Protein AF-A0A137NUL7-F1 (afdb_monomer_lite)

Structure (mmCIF, N/CA/C/O backbone):
data_AF-A0A137NUL7-F1
#
_entry.id   AF-A0A137NUL7-F1
#
loop_
_atom_site.group_PDB
_atom_site.id
_atom_site.type_symbol
_atom_site.label_atom_id
_atom_site.label_alt_id
_atom_site.label_comp_id
_atom_site.label_asym_id
_atom_site.label_entity_id
_atom_site.label_seq_id
_atom_site.pdbx_PDB_ins_code
_atom_site.Cartn_x
_atom_site.Cartn_y
_atom_site.Cartn_z
_atom_site.occupancy
_atom_site.B_iso_or_equiv
_atom_site.auth_seq_id
_atom_site.auth_comp_id
_atom_site.auth_asym_id
_atom_site.auth_atom_id
_atom_site.pdbx_PDB_model_num
ATOM 1 N N . MET A 1 1 ? -0.525 -4.696 4.577 1.00 76.31 1 MET A N 1
ATOM 2 C CA . MET A 1 1 ? -1.4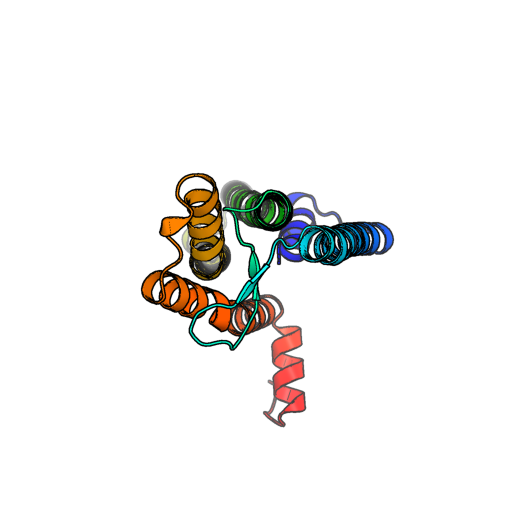24 -3.722 5.242 1.00 76.31 1 MET A CA 1
ATOM 3 C C . MET A 1 1 ? -2.875 -3.840 4.788 1.00 76.31 1 MET A C 1
ATOM 5 O O . MET A 1 1 ? -3.711 -4.023 5.659 1.00 76.31 1 MET A O 1
ATOM 9 N N . GLY A 1 2 ? -3.188 -3.830 3.483 1.00 85.12 2 GLY A N 1
ATOM 10 C CA . GLY A 1 2 ? -4.583 -3.907 3.000 1.00 85.12 2 GLY A CA 1
ATOM 11 C C . GLY A 1 2 ? -5.419 -5.056 3.581 1.00 85.12 2 GLY A C 1
ATOM 12 O O . GLY A 1 2 ? -6.518 -4.819 4.073 1.00 85.12 2 GLY A O 1
ATOM 13 N N . ILE A 1 3 ? -4.866 -6.274 3.641 1.00 88.00 3 ILE A N 1
ATOM 14 C CA . ILE A 1 3 ? -5.556 -7.438 4.228 1.00 88.00 3 ILE A CA 1
ATOM 15 C C . ILE A 1 3 ? -5.872 -7.222 5.719 1.00 88.00 3 ILE A C 1
ATOM 17 O O . ILE A 1 3 ? -6.989 -7.482 6.151 1.00 88.00 3 ILE A O 1
ATOM 21 N N . ILE A 1 4 ? -4.925 -6.678 6.492 1.00 86.19 4 ILE A N 1
ATOM 22 C CA . ILE A 1 4 ? -5.098 -6.387 7.928 1.00 86.19 4 ILE A CA 1
ATOM 23 C C . ILE A 1 4 ? -6.175 -5.311 8.137 1.00 86.19 4 ILE A C 1
ATOM 25 O O . ILE A 1 4 ? -6.989 -5.401 9.058 1.00 86.19 4 ILE A O 1
ATOM 29 N N . SER A 1 5 ? -6.194 -4.279 7.290 1.00 87.31 5 SER A N 1
ATOM 30 C CA . SER A 1 5 ? -7.223 -3.233 7.333 1.00 87.31 5 SER A CA 1
ATOM 31 C C . SER A 1 5 ? -8.613 -3.802 7.053 1.00 87.31 5 SER A C 1
ATOM 33 O O . SER A 1 5 ? -9.576 -3.435 7.726 1.00 87.31 5 SER A O 1
ATOM 35 N N . PHE A 1 6 ? -8.712 -4.739 6.114 1.00 90.19 6 PHE A N 1
ATOM 36 C CA . PHE A 1 6 ? -9.967 -5.397 5.776 1.00 90.19 6 PHE A CA 1
ATOM 37 C C . PHE A 1 6 ? -10.428 -6.405 6.835 1.00 90.19 6 PHE A C 1
ATOM 39 O O . PHE A 1 6 ? -11.605 -6.404 7.187 1.00 90.19 6 PHE A O 1
ATOM 46 N N . GLU A 1 7 ? -9.518 -7.177 7.433 1.00 89.56 7 GLU A N 1
ATOM 47 C CA . GLU A 1 7 ? -9.803 -8.025 8.600 1.00 89.56 7 GLU A CA 1
ATOM 48 C C . GLU A 1 7 ? -10.412 -7.203 9.747 1.00 89.56 7 GLU A C 1
ATOM 50 O O . GLU A 1 7 ? -11.435 -7.572 10.324 1.00 89.56 7 GLU A O 1
ATOM 55 N N . ARG A 1 8 ? -9.834 -6.031 10.035 1.00 86.44 8 ARG A N 1
ATOM 56 C CA . ARG A 1 8 ? -10.375 -5.104 11.039 1.00 86.44 8 ARG A CA 1
ATOM 57 C C . ARG A 1 8 ? -11.745 -4.564 10.672 1.00 86.44 8 ARG A C 1
ATOM 59 O O . ARG A 1 8 ? -12.588 -4.442 11.555 1.00 86.44 8 ARG A O 1
ATOM 66 N N . CYS A 1 9 ? -11.955 -4.218 9.406 1.00 90.44 9 CYS A N 1
ATOM 67 C CA . CYS A 1 9 ? -13.246 -3.733 8.933 1.00 90.44 9 CYS A CA 1
ATOM 68 C C . CYS A 1 9 ? -14.327 -4.797 9.136 1.00 90.44 9 CYS A C 1
ATOM 70 O O . CYS A 1 9 ? -15.347 -4.510 9.755 1.00 90.44 9 CYS A O 1
ATOM 72 N N . LEU A 1 10 ? -14.066 -6.041 8.728 1.00 89.62 10 LEU A N 1
ATOM 73 C CA . LEU A 1 10 ? -14.984 -7.160 8.949 1.00 89.62 10 LEU A CA 1
ATOM 74 C C . LEU A 1 10 ? -15.282 -7.392 10.428 1.00 89.62 10 LEU A C 1
ATOM 76 O O . LEU A 1 10 ? -16.450 -7.506 10.791 1.00 89.62 10 LEU A O 1
ATOM 80 N N . LYS A 1 11 ? -14.257 -7.393 11.283 1.00 89.50 11 LYS A N 1
ATOM 81 C CA . LYS A 1 11 ? -14.444 -7.626 12.718 1.00 89.50 11 LYS A CA 1
ATOM 82 C C . LYS A 1 11 ? -15.229 -6.509 13.408 1.00 89.50 11 LYS A C 1
ATOM 84 O O . LYS A 1 11 ? -16.031 -6.791 14.286 1.00 89.50 11 LYS A O 1
ATOM 89 N N . ILE A 1 12 ? -14.975 -5.248 13.048 1.00 88.00 12 ILE A N 1
ATOM 90 C CA . ILE A 1 12 ? -15.583 -4.085 13.716 1.00 88.00 12 ILE A CA 1
ATOM 91 C C . ILE A 1 12 ? -16.973 -3.769 13.167 1.00 88.00 12 ILE A C 1
ATOM 93 O O . ILE A 1 12 ? -17.839 -3.406 13.947 1.00 88.00 12 ILE A O 1
ATOM 97 N N . VAL A 1 13 ? -17.154 -3.827 11.847 1.00 92.25 13 VAL A N 1
ATOM 98 C CA . VAL A 1 13 ? -18.366 -3.332 11.170 1.00 92.25 13 VAL A CA 1
ATOM 99 C C . VAL A 1 13 ? -19.360 -4.454 10.901 1.00 92.25 13 VAL A C 1
ATOM 101 O O . VAL A 1 13 ? -20.563 -4.235 10.960 1.00 92.25 13 VAL A O 1
ATOM 104 N N . PHE A 1 14 ? -18.860 -5.644 10.569 1.00 91.69 14 PHE A N 1
ATOM 105 C CA . PHE A 1 14 ? -19.689 -6.774 10.145 1.00 91.69 14 PHE A CA 1
ATOM 106 C C . PHE A 1 14 ? -19.727 -7.909 11.169 1.00 91.69 14 PHE A C 1
ATOM 108 O O . PHE A 1 14 ? -20.392 -8.908 10.909 1.00 91.69 14 PHE A O 1
ATOM 115 N N . GLU A 1 15 ? -18.993 -7.782 12.281 1.00 90.94 15 GLU A N 1
ATOM 116 C CA . GLU A 1 15 ? -18.879 -8.791 13.346 1.00 90.94 15 GLU A CA 1
ATOM 117 C C . GLU A 1 15 ? -18.522 -10.193 12.821 1.00 90.94 15 GLU A C 1
ATOM 119 O O . GLU A 1 15 ? -18.937 -11.219 13.358 1.00 90.94 15 GLU A O 1
ATOM 124 N N . ARG A 1 16 ? -17.742 -10.253 11.734 1.00 90.62 16 ARG A N 1
ATOM 125 C CA . ARG A 1 16 ? -17.332 -11.505 11.086 1.00 90.62 16 ARG A CA 1
ATOM 126 C C . ARG A 1 16 ? -15.830 -11.695 11.155 1.00 90.62 16 ARG A C 1
ATOM 128 O O . ARG A 1 16 ? -15.059 -10.753 10.979 1.00 90.62 16 ARG A O 1
ATOM 135 N N . GLU A 1 17 ? -15.424 -12.945 11.341 1.00 88.44 17 GLU A N 1
ATOM 136 C CA . GLU A 1 17 ? -14.021 -13.342 11.317 1.00 88.44 17 GLU A CA 1
ATOM 137 C C . GLU A 1 17 ? -13.624 -13.939 9.966 1.00 88.44 17 GLU A C 1
ATOM 139 O O . GLU A 1 17 ? -14.421 -14.538 9.240 1.00 88.44 17 GLU A O 1
ATOM 144 N N . TYR A 1 18 ? -12.353 -13.753 9.627 1.00 79.81 18 TYR A N 1
ATOM 145 C CA . TYR A 1 18 ? -11.752 -14.316 8.430 1.00 79.81 18 TYR A CA 1
ATOM 146 C C . TYR A 1 18 ? -11.572 -15.825 8.587 1.00 79.81 18 TYR A C 1
ATOM 148 O O . TYR A 1 18 ? -10.930 -16.283 9.531 1.00 79.81 18 TYR A O 1
ATOM 156 N N . SER A 1 19 ? -12.029 -16.612 7.611 1.00 90.00 19 SER A N 1
ATOM 157 C CA . SER A 1 19 ? -11.537 -17.985 7.508 1.00 90.00 19 SER A CA 1
ATOM 158 C C . SER A 1 19 ? -10.056 -17.953 7.136 1.00 90.00 19 SER A C 1
ATOM 160 O O . SER A 1 19 ? -9.664 -17.283 6.176 1.00 90.00 19 SER A O 1
ATOM 162 N N . TYR A 1 20 ? -9.237 -18.727 7.848 1.00 89.25 20 TYR A N 1
ATOM 163 C CA . TYR A 1 20 ? -7.808 -18.864 7.562 1.00 89.25 20 TYR A CA 1
ATOM 164 C C . TYR A 1 20 ? -7.534 -19.218 6.089 1.00 89.25 20 TYR A C 1
ATOM 166 O O . TYR A 1 20 ? -6.631 -18.662 5.467 1.00 89.25 20 TYR A O 1
ATOM 174 N N . LYS A 1 21 ? -8.375 -20.071 5.485 1.00 92.44 21 LYS A N 1
ATOM 175 C CA . LYS A 1 21 ? -8.265 -20.451 4.066 1.00 92.44 21 LYS A CA 1
ATOM 176 C C . LYS A 1 21 ? -8.406 -19.251 3.128 1.00 92.44 21 LYS A C 1
ATOM 178 O O . LYS A 1 21 ? -7.665 -19.140 2.156 1.00 92.44 21 LYS A O 1
ATOM 183 N N . PHE A 1 22 ? -9.333 -18.344 3.432 1.00 89.94 22 PHE A N 1
ATOM 184 C CA . PHE A 1 22 ? -9.563 -17.149 2.624 1.00 89.94 22 PHE A CA 1
ATOM 185 C C . PHE A 1 22 ? -8.388 -16.167 2.736 1.00 89.94 22 PHE A C 1
ATOM 187 O O . PHE A 1 22 ? -7.926 -15.645 1.726 1.00 89.94 22 PHE A O 1
ATOM 194 N N . TYR A 1 23 ? -7.826 -16.002 3.938 1.00 89.06 23 TYR A N 1
ATOM 195 C CA . TYR A 1 23 ? -6.621 -15.193 4.153 1.00 89.06 23 TYR A CA 1
ATOM 196 C C . TYR A 1 23 ? -5.426 -15.701 3.329 1.00 89.06 23 TYR A C 1
ATOM 198 O O . TYR A 1 23 ? -4.789 -14.932 2.604 1.00 89.06 23 TYR A O 1
ATOM 206 N N . ILE A 1 24 ? -5.156 -17.010 3.389 1.00 92.25 24 ILE A N 1
ATOM 207 C CA . ILE A 1 24 ? -4.068 -17.640 2.629 1.00 92.25 24 ILE A CA 1
ATOM 208 C C . ILE A 1 24 ? -4.303 -17.530 1.120 1.00 92.25 24 ILE A C 1
ATOM 210 O O . ILE A 1 24 ? -3.359 -17.266 0.381 1.00 92.25 24 ILE A O 1
ATOM 214 N N . SER A 1 25 ? -5.548 -17.662 0.658 1.00 93.88 25 SER A N 1
ATOM 215 C CA . SER A 1 25 ? -5.888 -17.516 -0.761 1.00 93.88 25 SER A CA 1
ATOM 216 C C . SER A 1 25 ? -5.546 -16.124 -1.309 1.00 93.88 25 SER A C 1
ATOM 218 O O . SER A 1 25 ? -4.963 -16.021 -2.391 1.00 93.88 25 SER A O 1
ATOM 220 N N . ILE A 1 26 ? -5.826 -15.055 -0.554 1.00 91.44 26 ILE A N 1
ATOM 221 C CA . ILE A 1 26 ? -5.476 -13.686 -0.965 1.00 91.44 26 ILE A CA 1
ATOM 222 C C . ILE A 1 26 ? -3.956 -13.521 -1.028 1.00 91.44 26 ILE A C 1
ATOM 224 O O . ILE A 1 26 ? -3.434 -13.050 -2.038 1.00 91.44 26 ILE A O 1
ATOM 228 N N . LEU A 1 27 ? -3.235 -13.944 0.016 1.00 91.19 27 LEU A N 1
ATOM 229 C CA . LEU A 1 27 ? -1.770 -13.867 0.040 1.00 91.19 27 LEU A CA 1
ATOM 230 C C . LEU A 1 27 ? -1.137 -14.623 -1.127 1.00 91.19 27 LEU A C 1
ATOM 232 O O . LEU A 1 27 ? -0.262 -14.085 -1.803 1.00 91.19 27 LEU A O 1
ATOM 236 N N . PHE A 1 28 ? -1.604 -15.843 -1.380 1.00 94.12 28 PHE A N 1
ATOM 237 C CA . PHE A 1 28 ? -1.126 -16.660 -2.485 1.00 94.12 28 PHE A CA 1
ATOM 238 C C . PHE A 1 28 ? -1.378 -15.980 -3.834 1.00 94.12 28 PHE A C 1
ATOM 240 O O . PHE A 1 28 ? -0.490 -15.952 -4.678 1.00 94.12 28 PHE A O 1
ATOM 247 N N . SER A 1 29 ? -2.542 -15.353 -4.016 1.00 93.50 29 SER A N 1
ATOM 248 C CA . SER A 1 29 ? -2.869 -14.626 -5.249 1.00 93.50 29 SER A CA 1
ATOM 249 C C . SER A 1 29 ? -1.912 -13.455 -5.494 1.00 93.50 29 SER A C 1
ATOM 251 O O . SER A 1 29 ? -1.356 -13.336 -6.584 1.00 93.50 29 SER A O 1
ATOM 253 N N . PHE A 1 30 ? -1.649 -12.628 -4.476 1.00 92.06 30 PHE A N 1
ATOM 254 C CA . PHE A 1 30 ? -0.680 -11.531 -4.593 1.00 92.06 30 PHE A CA 1
ATOM 255 C C . PHE A 1 30 ? 0.743 -12.044 -4.844 1.00 92.06 30 PHE A C 1
ATOM 257 O O . PHE A 1 30 ? 1.474 -11.468 -5.652 1.00 92.06 30 PHE A O 1
ATOM 264 N N . PHE A 1 31 ? 1.131 -13.141 -4.192 1.00 94.12 31 PHE A N 1
ATOM 265 C CA . PHE A 1 31 ? 2.427 -13.778 -4.408 1.00 94.12 31 PHE A CA 1
ATOM 266 C C . PHE A 1 31 ? 2.588 -14.255 -5.854 1.00 94.12 31 PHE A C 1
ATOM 268 O O . PHE A 1 31 ? 3.576 -13.916 -6.500 1.00 94.12 31 PHE A O 1
ATOM 275 N N . VAL A 1 32 ? 1.594 -14.962 -6.396 1.00 96.00 32 VAL A N 1
ATOM 276 C CA . VAL A 1 32 ? 1.602 -15.436 -7.787 1.00 96.00 32 VAL A CA 1
ATOM 277 C C . VAL A 1 32 ? 1.701 -14.268 -8.768 1.00 96.00 32 VAL A C 1
ATOM 279 O O . VAL A 1 32 ? 2.544 -14.307 -9.660 1.00 96.00 32 VAL A O 1
ATOM 282 N N . VAL A 1 33 ? 0.917 -13.200 -8.580 1.00 94.94 33 VAL A N 1
ATOM 283 C CA . VAL A 1 33 ? 1.007 -11.988 -9.420 1.00 94.94 33 VAL A CA 1
ATOM 284 C C . VAL A 1 33 ? 2.411 -11.380 -9.367 1.00 94.94 33 VAL A C 1
ATOM 286 O O . VAL A 1 33 ? 2.955 -10.988 -10.398 1.00 94.94 33 VAL A O 1
ATOM 289 N N . SER A 1 34 ? 3.028 -11.358 -8.185 1.00 93.38 34 SER A N 1
ATOM 290 C CA . SER A 1 34 ? 4.374 -10.810 -7.991 1.00 93.38 34 SER A CA 1
ATOM 291 C C . SER A 1 34 ? 5.440 -11.660 -8.689 1.00 93.38 34 SER A C 1
ATOM 293 O O . SER A 1 34 ? 6.317 -11.116 -9.356 1.00 93.38 34 SER A O 1
ATOM 295 N N . VAL A 1 35 ? 5.336 -12.990 -8.600 1.00 95.19 35 VAL A N 1
ATOM 296 C CA . VAL A 1 35 ? 6.232 -13.936 -9.287 1.00 95.19 35 VAL A CA 1
ATOM 297 C C . VAL A 1 35 ? 6.091 -13.823 -10.803 1.00 95.19 35 VAL A C 1
ATOM 299 O O . VAL A 1 35 ? 7.096 -13.714 -11.500 1.00 95.19 35 VAL A O 1
ATOM 302 N N . ILE A 1 36 ? 4.860 -13.793 -11.319 1.00 94.31 36 ILE A N 1
ATOM 303 C CA . ILE A 1 36 ? 4.600 -13.604 -12.753 1.00 94.31 36 ILE A CA 1
ATOM 304 C C . ILE A 1 36 ? 5.246 -12.302 -13.230 1.00 94.31 36 ILE A C 1
ATOM 306 O O . ILE A 1 36 ? 5.942 -12.292 -14.246 1.00 94.31 36 ILE A O 1
ATOM 310 N N . ASN A 1 37 ? 5.079 -11.217 -12.474 1.00 93.81 37 ASN A N 1
ATOM 311 C CA . ASN A 1 37 ? 5.655 -9.928 -12.830 1.00 93.81 37 ASN A CA 1
ATOM 312 C C . ASN A 1 37 ? 7.194 -9.942 -12.837 1.00 93.81 37 ASN A C 1
ATOM 314 O O . ASN A 1 37 ? 7.829 -9.410 -13.753 1.00 93.81 37 ASN A O 1
ATOM 318 N N . ALA A 1 38 ? 7.790 -10.605 -11.842 1.00 91.56 38 ALA A N 1
ATOM 319 C CA . ALA A 1 38 ? 9.233 -10.782 -11.720 1.00 91.56 38 ALA A CA 1
ATOM 320 C C . ALA A 1 38 ? 9.835 -11.658 -12.831 1.00 91.56 38 ALA A C 1
ATOM 322 O O . ALA A 1 38 ? 11.031 -11.562 -13.078 1.00 91.56 38 ALA A O 1
ATOM 323 N N . ILE A 1 39 ? 9.034 -12.480 -13.517 1.00 93.19 39 ILE A N 1
ATOM 324 C CA . ILE A 1 39 ? 9.467 -13.285 -14.671 1.00 93.19 39 ILE A CA 1
ATOM 325 C C . ILE A 1 39 ? 9.268 -12.513 -15.982 1.00 93.19 39 ILE A C 1
ATOM 327 O O . ILE A 1 39 ? 10.189 -12.422 -16.793 1.00 93.19 39 ILE A O 1
ATOM 331 N N . ILE A 1 40 ? 8.088 -11.923 -16.196 1.00 92.06 40 ILE A N 1
ATOM 332 C CA . ILE A 1 40 ? 7.742 -11.238 -17.453 1.00 92.06 40 ILE A CA 1
ATOM 333 C C . ILE A 1 40 ? 8.634 -10.018 -17.690 1.00 92.06 40 ILE A C 1
ATOM 335 O O . ILE A 1 40 ? 9.094 -9.799 -18.812 1.00 92.06 40 ILE A O 1
ATOM 339 N N . THR A 1 41 ? 8.882 -9.222 -16.653 1.00 93.38 41 THR A N 1
ATOM 340 C CA . THR A 1 41 ? 9.618 -7.960 -16.794 1.00 93.38 41 THR A CA 1
ATOM 341 C C . THR A 1 41 ? 11.062 -8.161 -17.273 1.00 93.38 41 THR A C 1
ATOM 343 O O . THR A 1 41 ? 11.431 -7.537 -18.273 1.00 93.38 41 THR A O 1
ATOM 346 N N . PRO A 1 42 ? 11.889 -9.027 -16.651 1.00 92.19 42 PRO A N 1
ATOM 347 C CA . PRO A 1 42 ? 13.252 -9.244 -17.127 1.00 92.19 42 PRO A CA 1
ATOM 348 C C . PRO A 1 42 ? 13.306 -9.970 -18.475 1.00 92.19 42 PRO A C 1
ATOM 350 O O . PRO A 1 42 ? 14.133 -9.598 -19.303 1.00 92.19 42 PRO A O 1
ATOM 353 N N . LEU A 1 43 ? 12.400 -10.920 -18.756 1.00 93.25 43 LEU A N 1
ATOM 354 C CA . LEU A 1 43 ? 12.340 -11.579 -20.074 1.00 93.25 43 LEU A CA 1
ATOM 355 C C . LEU A 1 43 ? 12.102 -10.591 -21.226 1.00 93.25 43 LEU A C 1
ATOM 357 O O . LEU A 1 43 ? 12.548 -10.826 -22.344 1.00 93.25 43 LEU A O 1
ATOM 361 N N . ASN A 1 44 ? 11.436 -9.470 -20.947 1.00 92.62 44 ASN A N 1
ATOM 362 C CA . ASN A 1 44 ? 11.169 -8.408 -21.914 1.00 92.62 44 ASN A CA 1
ATOM 363 C C . ASN A 1 44 ? 12.114 -7.202 -21.765 1.00 92.62 44 ASN A C 1
ATOM 365 O O . ASN A 1 44 ? 11.780 -6.102 -22.208 1.00 92.62 44 ASN A O 1
ATOM 369 N N . ASN A 1 45 ? 13.280 -7.379 -21.126 1.00 91.25 45 ASN A N 1
ATOM 370 C CA . ASN A 1 45 ? 14.278 -6.325 -20.890 1.00 91.25 45 ASN A CA 1
ATOM 371 C C . ASN A 1 45 ? 13.700 -5.057 -20.230 1.00 91.25 45 ASN A C 1
ATOM 373 O O . ASN A 1 45 ? 14.170 -3.947 -20.488 1.00 91.25 45 ASN A O 1
ATOM 377 N N . GLY A 1 46 ? 12.674 -5.222 -19.391 1.00 91.56 46 GLY A N 1
ATOM 378 C CA . GLY A 1 46 ? 11.859 -4.152 -18.817 1.00 91.56 46 GLY A CA 1
ATOM 379 C C . GLY A 1 46 ? 12.456 -3.437 -17.608 1.00 91.56 46 GLY A C 1
ATOM 380 O O . GLY A 1 46 ? 11.772 -2.622 -16.997 1.00 91.56 46 GLY A O 1
ATOM 381 N N . PHE A 1 47 ? 13.699 -3.739 -17.244 1.00 90.25 47 PHE A N 1
ATOM 382 C CA . PHE A 1 47 ? 14.405 -3.063 -16.162 1.00 90.25 47 PHE A CA 1
ATOM 383 C C . PHE A 1 47 ? 15.477 -2.123 -16.706 1.00 90.25 47 PHE A C 1
ATOM 385 O O . PHE A 1 47 ? 16.107 -2.397 -17.733 1.00 90.25 47 PHE A O 1
ATOM 392 N N . PHE A 1 48 ? 15.709 -1.038 -15.975 1.00 87.62 48 PHE A N 1
ATOM 393 C CA . PHE A 1 48 ? 16.896 -0.209 -16.112 1.00 87.62 48 PHE A CA 1
ATOM 394 C C . PHE A 1 48 ? 17.605 -0.088 -14.762 1.00 87.62 48 PHE A C 1
ATOM 396 O O . PHE A 1 48 ? 17.005 -0.246 -13.695 1.00 87.62 48 PHE A O 1
ATOM 403 N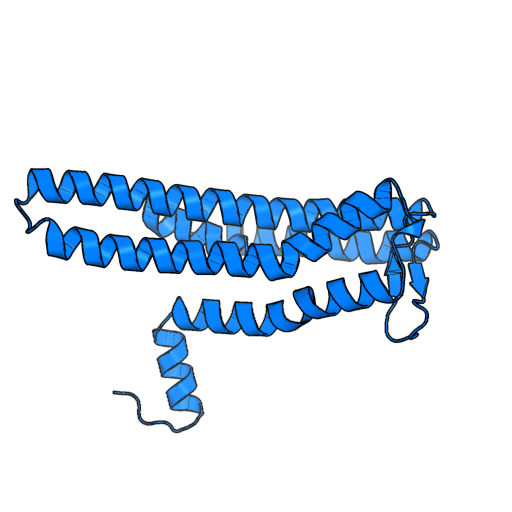 N . ILE A 1 49 ? 18.908 0.163 -14.825 1.00 83.38 49 ILE A N 1
ATOM 404 C CA . ILE A 1 49 ? 19.742 0.390 -13.650 1.00 83.38 49 ILE A CA 1
ATOM 405 C C . ILE A 1 49 ? 19.749 1.896 -13.400 1.00 83.38 49 ILE A C 1
ATOM 407 O O . ILE A 1 49 ? 20.107 2.670 -14.290 1.00 83.38 49 ILE A O 1
ATOM 411 N N . LEU A 1 50 ? 19.327 2.314 -12.208 1.00 72.81 50 LEU A N 1
ATOM 412 C CA . LEU A 1 50 ? 19.383 3.720 -11.809 1.00 72.81 50 LEU A CA 1
ATOM 413 C C . LEU A 1 50 ? 20.840 4.190 -11.663 1.00 72.81 50 LEU A C 1
ATOM 415 O O . LEU A 1 50 ? 21.710 3.367 -11.379 1.00 72.81 50 LEU A O 1
ATOM 419 N N . PRO A 1 51 ? 21.134 5.498 -11.790 1.00 61.94 51 PRO A N 1
ATOM 420 C CA . PRO A 1 51 ? 22.508 6.018 -11.799 1.00 61.94 51 PRO A CA 1
ATOM 421 C C . PRO A 1 51 ? 23.337 5.693 -10.551 1.00 61.94 51 PRO A C 1
ATOM 423 O O . PRO A 1 51 ? 24.555 5.590 -10.637 1.00 61.94 51 PRO A O 1
ATOM 426 N N . ASN A 1 52 ? 22.685 5.479 -9.405 1.00 65.25 52 ASN A N 1
ATOM 427 C CA . ASN A 1 52 ? 23.356 5.064 -8.171 1.00 65.25 52 ASN A CA 1
ATOM 428 C C . ASN A 1 52 ? 23.698 3.557 -8.145 1.00 65.25 52 ASN A C 1
ATOM 430 O O . ASN A 1 52 ? 24.383 3.108 -7.234 1.00 65.25 52 ASN A O 1
ATOM 434 N N . ALA A 1 53 ? 23.223 2.773 -9.121 1.00 61.81 53 ALA A N 1
ATOM 435 C CA . ALA A 1 53 ? 23.443 1.334 -9.308 1.00 61.81 53 ALA A CA 1
ATOM 436 C C . ALA A 1 53 ? 23.072 0.425 -8.115 1.00 61.81 53 ALA A C 1
ATOM 438 O O . ALA A 1 53 ? 23.467 -0.738 -8.080 1.00 61.81 53 ALA A O 1
ATOM 439 N N . ILE A 1 54 ? 22.289 0.924 -7.151 1.00 71.25 54 ILE A N 1
ATOM 440 C CA . ILE A 1 54 ? 21.917 0.181 -5.932 1.00 71.25 54 ILE A CA 1
ATOM 441 C C . ILE A 1 54 ? 20.776 -0.815 -6.205 1.00 71.25 54 ILE A C 1
ATOM 443 O O . ILE A 1 54 ? 20.711 -1.868 -5.575 1.00 71.25 54 ILE A O 1
ATOM 447 N N . TYR A 1 55 ? 19.882 -0.518 -7.153 1.00 77.94 55 TYR A N 1
ATOM 448 C CA . TYR A 1 55 ? 18.752 -1.384 -7.503 1.00 77.94 55 TYR A CA 1
ATOM 449 C C . TYR A 1 55 ? 18.264 -1.172 -8.944 1.00 77.94 55 TYR A C 1
ATOM 451 O O . TYR A 1 55 ? 18.597 -0.187 -9.607 1.00 77.94 55 TYR A O 1
ATOM 459 N N . CYS A 1 56 ? 17.471 -2.134 -9.425 1.00 83.38 56 CYS A N 1
ATOM 460 C CA . CYS A 1 56 ? 16.789 -2.081 -10.717 1.00 83.38 56 CYS A CA 1
ATOM 461 C C . CYS A 1 56 ? 15.392 -1.477 -10.558 1.00 83.38 56 CYS A C 1
ATOM 463 O O . CYS A 1 56 ? 14.674 -1.818 -9.616 1.00 83.38 56 CYS A O 1
ATOM 465 N N . LEU A 1 57 ? 14.985 -0.639 -11.510 1.00 86.38 57 LEU A N 1
ATOM 466 C CA . LEU A 1 57 ? 13.634 -0.086 -11.579 1.00 86.38 57 LEU A CA 1
ATOM 467 C C . LEU A 1 57 ? 12.983 -0.442 -12.920 1.00 86.38 57 LEU A C 1
ATOM 469 O O . LEU A 1 57 ? 13.669 -0.680 -13.916 1.00 86.38 57 LEU A O 1
ATOM 473 N N . PHE A 1 58 ? 11.651 -0.519 -12.940 1.00 89.25 58 PHE A N 1
ATOM 474 C CA . PHE A 1 58 ? 10.890 -0.689 -14.176 1.00 89.25 58 PHE A CA 1
ATOM 475 C C . PHE A 1 58 ? 11.173 0.467 -15.137 1.00 89.25 58 PHE A C 1
ATOM 477 O O . PHE A 1 58 ? 11.064 1.625 -14.747 1.00 89.25 58 PHE A O 1
ATOM 484 N N . ASP A 1 59 ? 11.493 0.147 -16.388 1.00 90.94 59 ASP A N 1
ATOM 485 C CA . ASP A 1 59 ? 11.656 1.116 -17.470 1.00 90.94 59 ASP A CA 1
ATOM 486 C C . ASP A 1 59 ? 10.326 1.271 -18.227 1.00 90.94 59 ASP A C 1
ATOM 488 O O . ASP A 1 59 ? 10.037 0.457 -19.112 1.00 90.94 59 ASP A O 1
ATOM 492 N N . PRO A 1 60 ? 9.488 2.278 -17.913 1.00 89.12 60 PRO A N 1
ATOM 493 C CA . PRO A 1 60 ? 8.214 2.471 -18.605 1.00 89.12 60 PRO A CA 1
ATOM 494 C C . PRO A 1 60 ? 8.389 2.854 -20.082 1.00 89.12 60 PRO A C 1
ATOM 496 O O . PRO A 1 60 ? 7.424 2.783 -20.837 1.00 89.12 60 PRO A O 1
ATOM 499 N N . SER A 1 61 ? 9.602 3.213 -20.522 1.00 89.62 61 SER A N 1
ATOM 500 C CA . SER A 1 61 ? 9.908 3.468 -21.936 1.00 89.62 61 SER A CA 1
ATOM 501 C C . SER A 1 61 ? 9.920 2.178 -22.761 1.00 89.62 61 SER A C 1
ATOM 503 O O . SER A 1 61 ? 9.769 2.218 -23.982 1.00 89.62 61 SER A O 1
ATOM 505 N N . LYS A 1 62 ? 10.096 1.022 -22.109 1.00 92.06 62 LYS A N 1
ATOM 506 C CA . LYS A 1 62 ? 10.050 -0.301 -22.735 1.00 92.06 62 LYS A CA 1
ATOM 507 C C . LYS A 1 62 ? 8.735 -0.990 -22.411 1.00 92.06 62 LYS A C 1
ATOM 509 O O . LYS A 1 62 ? 8.266 -0.958 -21.277 1.00 92.06 62 LYS A O 1
ATOM 514 N N . THR A 1 63 ? 8.189 -1.729 -23.373 1.00 91.00 63 THR A N 1
ATOM 515 C CA . THR A 1 63 ? 6.925 -2.464 -23.204 1.00 91.00 63 THR A CA 1
ATOM 516 C C . THR A 1 63 ? 6.945 -3.396 -21.989 1.00 91.00 63 THR A C 1
ATOM 518 O O . THR A 1 63 ? 5.982 -3.424 -21.228 1.00 91.00 63 THR A O 1
ATOM 521 N N . GLY A 1 64 ? 8.054 -4.109 -21.755 1.00 91.81 64 GLY A N 1
ATOM 522 C CA . GLY A 1 64 ? 8.202 -4.995 -20.596 1.00 91.81 64 GLY A CA 1
ATOM 523 C C . GLY A 1 64 ? 8.149 -4.262 -19.253 1.00 91.81 64 GLY A C 1
ATOM 524 O O . GLY A 1 64 ? 7.487 -4.725 -18.327 1.00 91.81 64 GLY A O 1
ATOM 525 N N . GLY A 1 65 ? 8.806 -3.104 -19.153 1.00 92.00 65 GLY A N 1
ATOM 526 C CA . GLY A 1 65 ? 8.821 -2.308 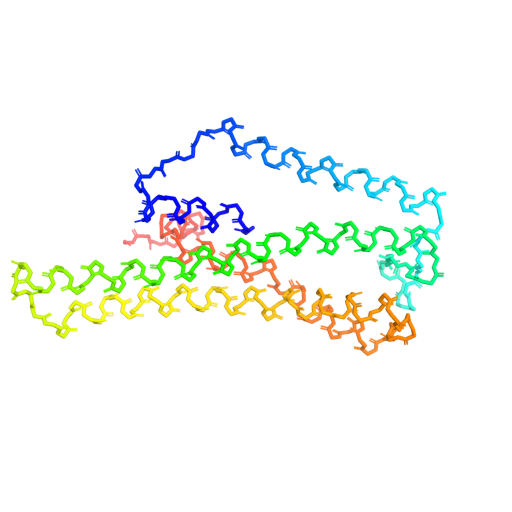-17.926 1.00 92.00 65 GLY A CA 1
ATOM 527 C C . GLY A 1 65 ? 7.508 -1.566 -17.704 1.00 92.00 65 GLY A C 1
ATOM 528 O O . GLY A 1 65 ? 7.027 -1.499 -16.573 1.00 92.00 65 GLY A O 1
ATOM 529 N N . LEU A 1 66 ? 6.855 -1.112 -18.777 1.00 92.62 66 LEU A N 1
ATOM 530 C CA . LEU A 1 66 ? 5.510 -0.546 -18.712 1.00 92.62 66 LEU A CA 1
ATOM 531 C C . LEU A 1 66 ? 4.504 -1.574 -18.184 1.00 92.62 66 LEU A C 1
ATOM 533 O O . LEU A 1 66 ? 3.839 -1.307 -17.187 1.00 92.62 66 LEU A O 1
ATOM 537 N N . ILE A 1 67 ? 4.440 -2.768 -18.782 1.00 93.31 67 ILE A N 1
ATOM 538 C CA . ILE A 1 67 ? 3.546 -3.842 -18.321 1.00 93.31 67 ILE A CA 1
ATOM 539 C C . ILE A 1 67 ? 3.830 -4.174 -16.854 1.00 93.31 67 ILE A C 1
ATOM 541 O O . ILE A 1 67 ? 2.903 -4.228 -16.043 1.00 93.31 67 ILE A O 1
ATOM 545 N N . GLY A 1 68 ? 5.104 -4.347 -16.495 1.00 93.25 68 GLY A N 1
ATOM 546 C CA . GLY A 1 68 ? 5.463 -4.721 -15.133 1.00 93.25 68 GLY A CA 1
ATOM 547 C C . GLY A 1 68 ? 5.158 -3.642 -14.095 1.00 93.25 68 GLY A C 1
ATOM 548 O O . GLY A 1 68 ? 4.696 -3.948 -12.989 1.00 93.25 68 GLY A O 1
ATOM 549 N N . SER A 1 69 ? 5.329 -2.371 -14.460 1.00 92.75 69 SER A N 1
ATOM 550 C CA . SER A 1 69 ? 4.938 -1.243 -13.612 1.00 92.75 69 SER A CA 1
ATOM 551 C C . SER A 1 69 ? 3.417 -1.114 -13.480 1.00 92.75 69 SER A C 1
ATOM 553 O O . SER A 1 69 ? 2.943 -0.847 -12.381 1.00 92.75 69 SER A O 1
ATOM 555 N N . ILE A 1 70 ? 2.633 -1.390 -14.530 1.00 93.38 70 ILE A N 1
ATOM 556 C CA . ILE A 1 70 ? 1.161 -1.410 -14.465 1.00 93.38 70 ILE A CA 1
ATOM 557 C C . ILE A 1 70 ? 0.671 -2.518 -13.531 1.00 93.38 70 ILE A C 1
ATOM 559 O O . ILE A 1 70 ? -0.163 -2.261 -12.663 1.00 93.38 70 ILE A O 1
ATOM 563 N N . ILE A 1 71 ? 1.205 -3.737 -13.653 1.00 93.25 71 ILE A N 1
ATOM 564 C CA . ILE A 1 71 ? 0.832 -4.864 -12.781 1.00 93.25 71 ILE A CA 1
ATOM 565 C C . ILE A 1 71 ? 1.139 -4.533 -11.314 1.00 93.25 71 ILE A C 1
ATOM 567 O O . ILE A 1 71 ? 0.291 -4.737 -10.437 1.00 93.25 71 ILE A O 1
ATOM 571 N N . THR A 1 72 ? 2.326 -3.983 -11.044 1.00 91.50 72 THR A N 1
ATOM 572 C CA . THR A 1 72 ? 2.711 -3.518 -9.702 1.00 91.50 72 THR A CA 1
ATOM 573 C C . THR A 1 72 ? 1.777 -2.412 -9.220 1.00 91.50 72 THR A C 1
ATOM 575 O O . THR A 1 72 ? 1.237 -2.501 -8.119 1.00 91.50 72 THR A O 1
ATOM 578 N N . GLY A 1 73 ? 1.524 -1.404 -10.055 1.00 90.94 73 GLY A N 1
ATOM 579 C CA . GLY A 1 73 ? 0.657 -0.272 -9.751 1.00 90.94 73 GLY A CA 1
ATOM 580 C C . GLY A 1 73 ? -0.768 -0.698 -9.405 1.00 90.94 73 GLY A C 1
ATOM 581 O O . GLY A 1 73 ? -1.313 -0.228 -8.411 1.00 90.94 73 GLY A O 1
ATOM 582 N N . LEU A 1 74 ? -1.352 -1.641 -10.148 1.00 91.88 74 LEU A N 1
ATOM 583 C CA . LEU A 1 74 ? -2.678 -2.202 -9.860 1.00 91.88 74 LEU A CA 1
ATOM 584 C C . LEU A 1 74 ? -2.686 -3.023 -8.563 1.00 91.88 74 LEU A C 1
ATOM 586 O O . LEU A 1 74 ? -3.603 -2.897 -7.748 1.00 91.88 74 LEU A O 1
ATOM 590 N N . SER A 1 75 ? -1.652 -3.831 -8.330 1.00 91.25 75 SER A N 1
ATOM 591 C CA . SER A 1 75 ? -1.525 -4.635 -7.106 1.00 91.25 75 SER A CA 1
ATOM 592 C C . SER A 1 75 ? -1.401 -3.747 -5.863 1.00 91.25 75 SER A C 1
ATOM 594 O O . SER A 1 75 ? -2.084 -3.949 -4.861 1.00 91.25 75 SER A O 1
ATOM 596 N N . CYS A 1 76 ? -0.579 -2.705 -5.940 1.00 88.56 76 CYS A N 1
ATOM 597 C CA . CYS A 1 76 ? -0.457 -1.697 -4.895 1.00 88.56 76 CYS A CA 1
ATOM 598 C C . CYS A 1 76 ? -1.751 -0.883 -4.747 1.00 88.56 76 CYS A C 1
ATOM 600 O O . CYS A 1 76 ? -2.237 -0.686 -3.634 1.00 88.56 76 CYS A O 1
ATOM 602 N N . GLY A 1 77 ? -2.339 -0.453 -5.864 1.00 89.06 77 GLY A N 1
ATOM 603 C CA . GLY A 1 77 ? -3.560 0.346 -5.917 1.00 89.06 77 GLY A CA 1
ATOM 604 C C . GLY A 1 77 ? -4.736 -0.346 -5.240 1.00 89.06 77 GLY A C 1
ATOM 605 O O . GLY A 1 77 ? -5.370 0.250 -4.374 1.00 89.06 77 GLY A O 1
ATOM 606 N N . THR A 1 78 ? -4.970 -1.626 -5.535 1.00 90.25 78 THR A N 1
ATOM 607 C CA . THR A 1 78 ? -6.022 -2.418 -4.871 1.00 90.25 78 THR A CA 1
ATOM 608 C C . THR A 1 78 ? -5.819 -2.485 -3.357 1.00 90.25 78 THR A C 1
ATOM 610 O O . THR A 1 78 ? -6.766 -2.263 -2.599 1.00 90.25 78 THR A O 1
ATOM 613 N N . ALA A 1 79 ? -4.584 -2.701 -2.894 1.00 88.69 79 ALA A N 1
ATOM 614 C CA . ALA A 1 79 ? -4.272 -2.693 -1.469 1.00 88.69 79 ALA A CA 1
ATOM 615 C C . ALA A 1 79 ? -4.550 -1.324 -0.819 1.00 88.69 79 ALA A C 1
ATOM 617 O O . ALA A 1 79 ? -5.105 -1.286 0.282 1.00 88.69 79 ALA A O 1
ATOM 618 N N . TYR A 1 80 ? -4.226 -0.209 -1.482 1.00 86.94 80 TYR A N 1
ATOM 619 C CA . TYR A 1 80 ? -4.509 1.137 -0.965 1.00 86.94 80 TYR A CA 1
ATOM 620 C C . TYR A 1 80 ? -5.992 1.473 -0.971 1.00 86.94 80 TYR A C 1
ATOM 622 O O . TYR A 1 80 ? -6.502 1.968 0.035 1.00 86.94 80 TYR A O 1
ATOM 630 N N . SER A 1 81 ? -6.706 1.156 -2.049 1.00 89.88 81 SER A N 1
ATOM 631 C CA . SER A 1 81 ? -8.156 1.325 -2.113 1.00 89.88 81 SER A CA 1
ATOM 632 C C . SER A 1 81 ? -8.839 0.562 -0.980 1.00 89.88 81 SER A C 1
ATOM 634 O O . SER A 1 81 ? -9.700 1.126 -0.307 1.00 89.88 81 SER A O 1
ATOM 636 N N . MET A 1 82 ? -8.400 -0.669 -0.682 1.00 90.88 82 MET A N 1
ATOM 637 C CA . MET A 1 82 ? -8.897 -1.415 0.479 1.00 90.88 82 MET A CA 1
ATOM 638 C C . MET A 1 82 ? -8.624 -0.681 1.796 1.00 90.88 82 MET A C 1
ATOM 640 O O . MET A 1 82 ? -9.542 -0.567 2.602 1.00 90.88 82 MET A O 1
ATOM 644 N N . ILE A 1 83 ? -7.414 -0.157 2.024 1.00 89.62 83 ILE A N 1
ATOM 645 C CA . ILE A 1 83 ? -7.080 0.603 3.246 1.00 89.62 83 ILE A CA 1
ATOM 646 C C . ILE A 1 83 ? -8.024 1.800 3.412 1.00 89.62 83 ILE A C 1
ATOM 648 O O . ILE A 1 83 ? -8.625 1.955 4.477 1.00 89.62 83 ILE A O 1
ATOM 652 N N . ILE A 1 84 ? -8.174 2.618 2.366 1.00 89.94 84 ILE A N 1
ATOM 653 C CA . ILE A 1 84 ? -9.012 3.823 2.391 1.00 89.94 84 ILE A CA 1
ATOM 654 C C . ILE A 1 84 ? -10.462 3.446 2.690 1.00 89.94 84 ILE A C 1
ATOM 656 O O . ILE A 1 84 ? -11.031 3.937 3.664 1.00 89.94 84 ILE A O 1
ATOM 660 N N . ILE A 1 85 ? -11.043 2.542 1.895 1.00 93.00 85 ILE A N 1
ATOM 661 C CA . ILE A 1 85 ? -12.448 2.141 2.032 1.00 93.00 85 ILE A CA 1
ATOM 662 C C . ILE A 1 85 ? -12.690 1.554 3.425 1.00 93.00 85 ILE A C 1
ATOM 664 O O . ILE A 1 85 ? -13.588 2.005 4.126 1.00 93.00 85 ILE A O 1
ATOM 668 N N . CYS A 1 86 ? -11.850 0.620 3.878 1.00 91.81 86 CYS A N 1
ATOM 669 C CA . CYS A 1 86 ? -12.020 -0.046 5.169 1.00 91.81 86 CYS A CA 1
ATOM 670 C C . CYS A 1 86 ? -11.985 0.926 6.347 1.00 91.81 86 CYS A C 1
ATOM 672 O O . CYS A 1 86 ? -12.868 0.888 7.203 1.00 91.81 86 CYS A O 1
ATOM 674 N N . TYR A 1 87 ? -10.979 1.802 6.412 1.00 89.75 87 TYR A N 1
ATOM 675 C CA . TYR A 1 87 ? -10.876 2.742 7.526 1.00 89.75 87 TYR A CA 1
ATOM 676 C C . TYR A 1 87 ? -11.950 3.833 7.466 1.00 89.75 87 TYR A C 1
ATOM 678 O O . TYR A 1 87 ? -12.446 4.224 8.522 1.00 89.75 87 TYR A O 1
ATOM 686 N N . LEU A 1 88 ? -12.376 4.273 6.276 1.00 91.25 88 LEU A N 1
ATOM 687 C CA . LEU A 1 88 ? -13.533 5.165 6.146 1.00 91.25 88 LEU A CA 1
ATOM 688 C C . LEU A 1 88 ? -14.813 4.494 6.655 1.00 91.25 88 LEU A C 1
ATOM 690 O O . LEU A 1 88 ? -15.526 5.091 7.463 1.00 91.25 88 LEU A O 1
ATOM 694 N N . THR A 1 89 ? -15.078 3.246 6.262 1.00 92.94 89 THR A N 1
ATOM 695 C CA . THR A 1 89 ? -16.239 2.484 6.743 1.00 92.94 89 THR A CA 1
ATOM 696 C C . THR A 1 89 ? -16.199 2.303 8.261 1.00 92.94 89 THR A C 1
ATOM 698 O O . THR A 1 89 ? -17.211 2.536 8.918 1.00 92.94 89 THR A O 1
ATOM 701 N N . ILE A 1 90 ? -15.039 1.974 8.845 1.00 90.06 90 ILE A N 1
ATOM 702 C CA . ILE A 1 90 ? -14.869 1.882 10.306 1.00 90.06 90 ILE A CA 1
ATOM 703 C C . ILE A 1 90 ? -15.209 3.217 10.982 1.00 90.06 90 ILE A C 1
ATOM 705 O O . ILE A 1 90 ? -15.935 3.229 11.977 1.00 90.06 90 ILE A O 1
ATOM 709 N N . CYS A 1 91 ? -14.710 4.339 10.457 1.00 88.81 91 CYS A N 1
ATOM 710 C CA . CYS A 1 91 ? -14.984 5.666 11.009 1.00 88.81 91 CYS A CA 1
ATOM 711 C C . CYS A 1 91 ? -16.479 6.013 10.962 1.00 88.81 91 CYS A C 1
ATOM 713 O O . CYS A 1 91 ? -17.029 6.487 11.959 1.00 88.81 91 CYS A O 1
ATOM 715 N N . VAL A 1 92 ? -17.147 5.750 9.834 1.00 91.38 92 VAL A N 1
ATOM 716 C CA . VAL A 1 92 ? -18.590 5.989 9.668 1.00 91.38 92 VAL A CA 1
ATOM 717 C C . VAL A 1 92 ? -19.401 5.106 10.615 1.00 91.38 92 VAL A C 1
ATOM 719 O O . VAL A 1 92 ? -20.259 5.610 11.341 1.00 91.38 92 VAL A O 1
ATOM 722 N N . HIS A 1 93 ? -19.090 3.810 10.669 1.00 91.88 93 HIS A N 1
ATOM 723 C CA . HIS A 1 93 ? -19.781 2.854 11.528 1.00 91.88 93 HIS A CA 1
ATOM 724 C C . HIS A 1 93 ? -19.641 3.219 13.013 1.00 91.88 93 HIS A C 1
ATOM 726 O O . HIS A 1 93 ? -20.641 3.335 13.716 1.00 91.88 93 HIS A O 1
ATOM 732 N N . ARG A 1 94 ? -18.422 3.519 13.487 1.00 86.44 94 ARG A N 1
ATOM 733 C CA . ARG A 1 94 ? -18.183 3.925 14.885 1.00 86.44 94 ARG A CA 1
ATOM 734 C C . ARG A 1 94 ? -18.914 5.207 15.267 1.00 86.44 94 ARG A C 1
ATOM 736 O O . ARG A 1 94 ? -19.367 5.328 16.403 1.00 86.44 94 ARG A O 1
ATOM 743 N N . ARG A 1 95 ? -19.039 6.157 14.339 1.00 87.81 95 ARG A N 1
ATOM 744 C CA . ARG A 1 95 ? -19.809 7.383 14.568 1.00 87.81 95 ARG A CA 1
ATOM 745 C C . ARG A 1 95 ? -21.306 7.093 14.687 1.00 87.81 95 ARG A C 1
ATOM 747 O O . ARG A 1 95 ? -21.940 7.653 15.574 1.00 87.81 95 ARG A O 1
ATOM 754 N N . SER A 1 96 ? -21.848 6.221 13.836 1.00 89.19 96 SER A N 1
ATOM 755 C CA . SER A 1 96 ? -23.264 5.831 13.883 1.00 89.19 96 SER A CA 1
ATOM 756 C C . SER A 1 96 ? -23.606 5.072 15.169 1.00 89.19 96 SER A C 1
ATOM 758 O O . SER A 1 96 ? -24.544 5.451 15.866 1.00 89.19 96 SER A O 1
ATOM 760 N N . GLU A 1 97 ? -22.799 4.079 15.542 1.00 87.94 97 GLU A N 1
ATOM 761 C CA . GLU A 1 97 ? -22.979 3.306 16.780 1.00 87.94 97 GLU A CA 1
ATOM 762 C C . GLU A 1 97 ? -22.882 4.187 18.029 1.00 87.94 97 GLU A C 1
ATOM 764 O O . GLU A 1 97 ? -23.701 4.091 18.938 1.00 87.94 97 GLU A O 1
ATOM 769 N N . SER A 1 98 ? -21.934 5.129 18.049 1.00 84.75 98 SER A N 1
ATOM 770 C CA . SER A 1 98 ? -21.827 6.106 19.135 1.00 84.75 98 SER A CA 1
ATOM 771 C C . SER A 1 98 ? -23.085 6.955 19.300 1.00 84.75 98 SER A C 1
ATOM 773 O O . SER A 1 98 ? -23.429 7.294 20.428 1.00 84.75 98 SER A O 1
ATOM 775 N N . GLN A 1 99 ? -23.727 7.358 18.201 1.00 85.25 99 GLN A N 1
ATOM 776 C CA . GLN A 1 99 ? -24.940 8.174 18.253 1.00 85.25 99 GLN A CA 1
ATOM 777 C C . GLN A 1 99 ? -26.129 7.358 18.762 1.00 85.25 99 GLN A C 1
ATOM 779 O O . GLN A 1 99 ? -26.881 7.850 19.599 1.00 85.25 99 GLN A O 1
ATOM 784 N N . LYS A 1 100 ? -26.263 6.103 18.319 1.00 87.50 100 LYS A N 1
ATOM 785 C CA . LYS A 1 100 ? -27.298 5.190 18.821 1.00 87.50 100 LYS A CA 1
ATOM 786 C C . LYS A 1 100 ? -27.132 4.911 20.313 1.00 87.50 100 LYS A C 1
ATOM 788 O O . LYS A 1 100 ? -28.067 5.122 21.072 1.00 87.50 100 LYS A O 1
ATOM 793 N N . ALA A 1 101 ? -25.923 4.561 20.752 1.00 82.00 101 ALA A N 1
ATOM 794 C CA . ALA A 1 101 ? -25.644 4.289 22.161 1.00 82.00 101 ALA A CA 1
ATOM 795 C C . ALA A 1 101 ? -25.897 5.510 23.066 1.00 82.00 101 ALA A C 1
ATOM 797 O O . ALA A 1 101 ? -26.352 5.357 24.196 1.00 82.00 101 ALA A O 1
ATOM 798 N N . GLN A 1 102 ? -25.632 6.729 22.579 1.00 83.50 102 GLN A N 1
ATOM 799 C CA . GLN A 1 102 ? -25.975 7.960 23.304 1.00 83.50 102 GLN A CA 1
ATOM 800 C C . GLN A 1 102 ? -27.490 8.136 23.465 1.00 83.50 102 GLN A C 1
ATOM 802 O O . GLN A 1 102 ?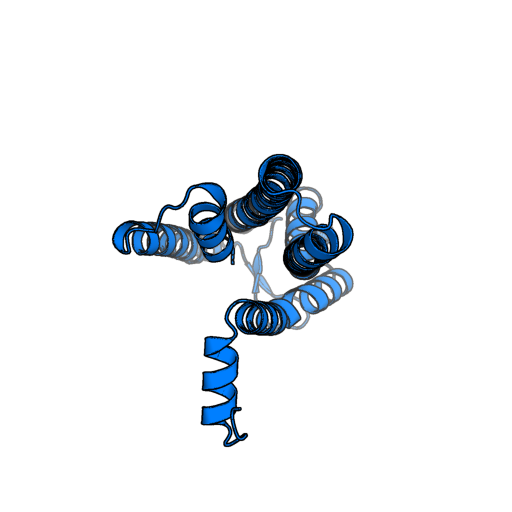 -27.937 8.534 24.538 1.00 83.50 102 GLN A O 1
ATOM 807 N N . LEU A 1 103 ? -28.264 7.832 22.420 1.00 83.75 103 LEU A N 1
ATOM 808 C CA . LEU A 1 103 ? -29.725 7.939 22.439 1.00 83.75 103 LEU A CA 1
ATOM 809 C C . LEU A 1 103 ? -30.380 6.852 23.304 1.00 83.75 103 LEU A C 1
ATOM 811 O O . LEU A 1 103 ? -31.341 7.143 24.007 1.00 83.75 103 LEU A O 1
ATOM 815 N N . GLU A 1 104 ? -29.862 5.624 23.273 1.00 88.19 104 GLU A N 1
ATOM 816 C CA . GLU A 1 104 ? -30.472 4.467 23.945 1.00 88.19 104 GLU A CA 1
ATOM 817 C C . GLU A 1 104 ? -30.089 4.345 25.426 1.00 88.19 104 GLU A C 1
ATOM 819 O O . GLU A 1 104 ? -30.921 3.966 26.246 1.00 88.19 104 GLU A O 1
ATOM 824 N N . LEU A 1 105 ? -28.840 4.663 25.788 1.00 84.06 105 LEU A N 1
ATOM 825 C CA . LEU A 1 105 ? -28.310 4.416 27.137 1.00 84.06 105 LEU A CA 1
ATOM 826 C C . LEU A 1 105 ? -28.207 5.682 28.000 1.00 84.06 105 LEU A C 1
ATOM 828 O O . LEU A 1 105 ? -27.785 5.595 29.152 1.00 84.06 105 LEU A O 1
ATOM 832 N N . GLY A 1 106 ? -28.535 6.862 27.456 1.00 84.50 106 GLY A N 1
ATOM 833 C CA . GLY A 1 106 ? -28.423 8.139 28.174 1.00 84.50 106 GLY A CA 1
ATOM 834 C C . GLY A 1 106 ? -26.998 8.453 28.650 1.00 84.50 106 GLY A C 1
ATOM 835 O O . GLY A 1 106 ? -26.809 9.155 29.643 1.00 84.50 106 GLY A O 1
ATOM 836 N N . LEU A 1 107 ? -25.988 7.889 27.980 1.00 81.88 107 LEU A N 1
ATOM 837 C CA . LEU A 1 107 ? -24.583 8.056 28.343 1.00 81.88 107 LEU A CA 1
ATOM 838 C C . LEU A 1 107 ? -24.149 9.517 28.199 1.00 81.88 107 LEU A C 1
ATOM 840 O O . LEU A 1 107 ? -24.546 10.198 27.254 1.00 81.88 107 LEU A O 1
ATOM 844 N N . ASP A 1 108 ? -23.254 9.962 29.088 1.00 84.19 108 ASP A N 1
ATOM 845 C CA . ASP A 1 108 ? -22.642 11.290 29.005 1.00 84.19 108 ASP A CA 1
ATOM 846 C C . ASP A 1 108 ? -21.998 11.489 27.615 1.00 84.19 108 ASP A C 1
ATOM 848 O O . ASP A 1 108 ? -21.015 10.807 27.271 1.00 84.19 108 ASP A O 1
ATOM 852 N N . PRO A 1 109 ? -22.529 12.418 26.797 1.00 80.19 109 PRO A N 1
ATOM 853 C CA . PRO A 1 109 ? -22.101 12.589 25.419 1.00 80.19 109 PRO A CA 1
ATOM 854 C C . PRO A 1 109 ? -20.630 12.999 25.318 1.00 80.19 109 PRO A C 1
ATOM 856 O O . PRO A 1 109 ? -19.983 12.679 24.316 1.00 80.19 109 PRO A O 1
ATOM 859 N N . ALA A 1 110 ? -20.071 13.655 26.341 1.00 82.50 110 ALA A N 1
ATOM 860 C CA . ALA A 1 110 ? -18.685 14.107 26.334 1.00 82.50 110 ALA A CA 1
ATOM 861 C C . ALA A 1 110 ? -17.695 12.931 26.385 1.00 82.50 110 ALA A C 1
ATOM 863 O O . ALA A 1 110 ? -16.778 12.859 25.559 1.00 82.50 110 ALA A O 1
ATOM 864 N N . LYS A 1 111 ? -17.910 11.968 27.292 1.00 81.50 111 LYS A N 1
ATOM 865 C CA . LYS A 1 111 ? -17.028 10.797 27.455 1.00 81.50 111 LYS A CA 1
ATOM 866 C C . LYS A 1 111 ? -17.067 9.872 26.242 1.00 81.50 111 LYS A C 1
ATOM 868 O O . LYS A 1 111 ? -16.018 9.452 25.749 1.00 81.50 111 LYS A O 1
ATOM 873 N N . VAL A 1 112 ? -18.264 9.595 25.720 1.00 78.81 112 VAL A N 1
ATOM 874 C CA . VAL A 1 112 ? -18.432 8.737 24.534 1.00 78.81 112 VAL A CA 1
ATOM 875 C C . VAL A 1 112 ? -17.773 9.383 23.311 1.00 78.81 112 VAL A C 1
ATOM 877 O O . VAL A 1 112 ? -17.013 8.728 22.593 1.00 78.81 112 VAL A O 1
ATOM 880 N N . LYS A 1 113 ? -17.972 10.694 23.113 1.00 80.00 113 LYS A N 1
ATOM 881 C CA . LYS A 1 113 ? -17.358 11.441 22.006 1.00 80.00 113 LYS A CA 1
ATOM 882 C C . LYS A 1 113 ? -15.832 11.421 22.076 1.00 80.00 113 LYS A C 1
ATOM 884 O O . LYS A 1 113 ? -15.189 11.283 21.037 1.00 80.00 113 LYS A O 1
ATOM 889 N N . GLN A 1 114 ? -15.242 11.514 23.269 1.00 81.44 114 GLN A N 1
ATOM 890 C CA . GLN A 1 114 ? -13.789 11.447 23.437 1.00 81.44 114 GLN A CA 1
ATOM 891 C C . GLN A 1 114 ? -13.228 10.083 23.006 1.00 81.44 114 GLN A C 1
ATOM 893 O O . GLN A 1 114 ? -12.314 10.039 22.183 1.00 81.44 114 GLN A O 1
ATOM 898 N N . ALA A 1 115 ? -13.805 8.977 23.486 1.00 78.44 115 ALA A N 1
ATOM 899 C CA . ALA A 1 115 ? -13.348 7.626 23.143 1.00 78.44 115 ALA A CA 1
ATOM 900 C C . ALA A 1 115 ? -13.466 7.325 21.634 1.00 78.44 115 ALA A C 1
ATOM 902 O O . ALA A 1 115 ? -12.560 6.749 21.014 1.00 78.44 115 ALA A O 1
ATOM 903 N N . VAL A 1 116 ? -14.567 7.766 21.023 1.00 80.81 116 VAL A N 1
ATOM 904 C CA . VAL A 1 116 ? -14.819 7.616 19.584 1.00 80.81 116 VAL A CA 1
ATOM 905 C C . VAL A 1 116 ? -13.838 8.459 18.776 1.00 80.81 116 VAL A C 1
ATOM 907 O O . VAL A 1 116 ? -13.207 7.938 17.856 1.00 80.81 116 VAL A O 1
ATOM 910 N N . ASN A 1 117 ? -13.620 9.719 19.161 1.00 81.44 117 ASN A N 1
ATOM 911 C CA . ASN A 1 117 ? -12.660 10.597 18.495 1.00 81.44 117 ASN A CA 1
ATOM 912 C C . ASN A 1 117 ? -11.235 10.051 18.574 1.00 81.44 117 ASN A C 1
ATOM 914 O O . ASN A 1 117 ? -10.536 10.064 17.566 1.00 81.44 117 ASN A O 1
ATOM 918 N N . THR A 1 118 ? -10.801 9.507 19.714 1.00 82.31 118 THR A N 1
ATOM 919 C CA . THR A 1 118 ? -9.476 8.876 19.820 1.00 82.31 118 THR A CA 1
ATOM 920 C C . THR A 1 118 ? -9.333 7.702 18.850 1.00 82.31 118 THR A C 1
ATOM 922 O O . THR A 1 118 ? -8.294 7.550 18.210 1.00 82.31 118 THR A O 1
ATOM 925 N N . THR A 1 119 ? -10.376 6.885 18.697 1.00 78.25 119 THR A N 1
ATOM 926 C CA . THR A 1 119 ? -10.366 5.734 17.779 1.00 78.25 119 THR A CA 1
ATOM 927 C C . THR A 1 119 ? -10.357 6.170 16.311 1.00 78.25 119 THR A C 1
ATOM 929 O O . THR A 1 119 ? -9.613 5.607 15.501 1.00 78.25 119 THR A O 1
ATOM 932 N N . ILE A 1 120 ? -11.140 7.197 15.969 1.00 82.19 120 ILE A N 1
ATOM 933 C CA . ILE A 1 120 ? -11.184 7.791 14.627 1.00 82.19 120 ILE A CA 1
ATOM 934 C C . ILE A 1 120 ? -9.838 8.429 14.284 1.00 82.19 120 ILE A C 1
ATOM 936 O O . ILE A 1 120 ? -9.291 8.132 13.228 1.00 82.19 120 ILE A O 1
ATOM 940 N N . ILE A 1 121 ? -9.267 9.234 15.186 1.00 84.38 121 ILE A N 1
ATOM 941 C CA . ILE A 1 121 ? -7.961 9.875 14.988 1.00 84.38 121 ILE A CA 1
ATOM 942 C C . ILE A 1 121 ? -6.893 8.812 14.753 1.00 84.38 121 ILE A C 1
ATOM 944 O O . ILE A 1 121 ? -6.181 8.898 13.763 1.00 84.38 121 ILE A O 1
ATOM 948 N N . LYS A 1 122 ? -6.830 7.758 15.578 1.00 81.19 122 LYS A N 1
ATOM 949 C CA . LYS A 1 122 ? -5.880 6.653 15.366 1.00 81.19 122 LYS A CA 1
ATOM 950 C C . LYS A 1 122 ? -6.050 6.000 13.991 1.00 81.19 122 LYS A C 1
ATOM 952 O O . LYS A 1 122 ? -5.063 5.760 13.303 1.00 81.19 122 LYS A O 1
ATOM 957 N N . SER A 1 123 ? -7.289 5.729 13.581 1.00 79.31 123 SER A N 1
ATOM 958 C CA . SER A 1 123 ? -7.588 5.101 12.285 1.00 79.31 123 SER A CA 1
ATOM 959 C C . SER A 1 123 ? -7.217 6.007 11.105 1.00 79.31 123 SER A C 1
ATOM 961 O O . SER A 1 123 ? -6.618 5.545 10.134 1.00 79.31 123 SER A O 1
ATOM 963 N N . LEU A 1 124 ? -7.501 7.307 11.210 1.00 84.56 124 LEU A N 1
ATOM 964 C CA . LEU A 1 124 ? -7.113 8.311 10.221 1.00 84.56 124 LEU A CA 1
ATOM 965 C C . LEU A 1 124 ? -5.596 8.496 10.163 1.00 84.56 124 LEU A C 1
ATOM 967 O O . LEU A 1 124 ? -5.048 8.538 9.070 1.00 84.56 124 LEU A O 1
ATOM 971 N N . SER A 1 125 ? -4.899 8.538 11.300 1.00 85.38 125 SER A N 1
ATOM 972 C CA . SER A 1 125 ? -3.434 8.629 11.336 1.00 85.38 125 SER A CA 1
ATOM 973 C C . SER A 1 125 ? -2.779 7.453 10.613 1.00 85.38 125 SER A C 1
ATOM 975 O O . SER A 1 125 ? -1.831 7.655 9.862 1.00 85.38 125 SER A O 1
ATOM 977 N N . ILE A 1 126 ? -3.310 6.237 10.779 1.00 81.56 126 ILE A N 1
ATOM 978 C CA . ILE A 1 126 ? -2.830 5.043 10.066 1.00 81.56 126 ILE A CA 1
ATOM 979 C C . ILE A 1 126 ? -3.037 5.179 8.556 1.00 81.56 126 ILE A C 1
ATOM 981 O O . ILE A 1 126 ? -2.127 4.886 7.777 1.00 81.56 126 ILE A O 1
ATOM 985 N N . MET A 1 127 ? -4.224 5.628 8.145 1.00 84.56 127 MET A N 1
ATOM 986 C CA . MET A 1 127 ? -4.546 5.855 6.738 1.00 84.56 127 MET A CA 1
ATOM 987 C C . MET A 1 127 ? -3.615 6.909 6.128 1.00 84.56 127 MET A C 1
ATOM 989 O O . MET A 1 127 ? -2.991 6.645 5.105 1.00 84.56 127 MET A O 1
ATOM 993 N N . VAL A 1 128 ? -3.457 8.061 6.786 1.00 88.00 128 VAL A N 1
ATOM 994 C CA . VAL A 1 128 ? -2.595 9.163 6.334 1.00 88.00 128 VAL A CA 1
ATOM 995 C C . VAL A 1 128 ? -1.138 8.723 6.244 1.00 88.00 128 VAL A C 1
ATOM 997 O O . VAL A 1 128 ? -0.510 8.972 5.223 1.00 88.00 128 VAL A O 1
ATOM 1000 N N . ALA A 1 129 ? -0.612 8.018 7.249 1.00 86.25 129 ALA A N 1
ATOM 1001 C CA . ALA A 1 129 ? 0.763 7.515 7.227 1.00 86.25 129 ALA A CA 1
ATOM 1002 C C . ALA A 1 129 ? 1.000 6.489 6.101 1.00 86.25 129 ALA A C 1
ATOM 1004 O O . ALA A 1 129 ? 2.061 6.462 5.476 1.00 86.25 129 ALA A O 1
ATOM 1005 N N . SER A 1 130 ? 0.001 5.654 5.807 1.00 83.06 130 SER A N 1
ATOM 1006 C CA . SER A 1 130 ? 0.080 4.694 4.698 1.00 83.06 130 SER A CA 1
ATOM 1007 C C . SER A 1 130 ? 0.037 5.398 3.336 1.00 83.06 130 SER A C 1
ATOM 1009 O O . SER A 1 130 ? 0.776 5.036 2.422 1.00 83.06 130 SER A O 1
ATOM 1011 N N . LEU A 1 131 ? -0.805 6.427 3.198 1.00 86.19 131 LEU A N 1
ATOM 1012 C CA . LEU A 1 131 ? -0.919 7.218 1.972 1.00 86.19 131 LEU A CA 1
ATOM 1013 C C . LEU A 1 131 ? 0.303 8.103 1.729 1.00 86.19 131 LEU A C 1
ATOM 1015 O O . LEU A 1 131 ? 0.733 8.223 0.588 1.00 86.19 131 LEU A O 1
ATOM 1019 N N . SER A 1 132 ? 0.885 8.698 2.770 1.00 87.25 132 SER A N 1
ATOM 1020 C CA . SER A 1 132 ? 2.054 9.566 2.618 1.00 87.25 132 SER A CA 1
ATOM 1021 C C . SER A 1 132 ? 3.291 8.783 2.193 1.00 87.25 132 SER A C 1
ATOM 1023 O O . SER A 1 132 ? 3.992 9.201 1.281 1.00 87.25 132 SER A O 1
ATOM 1025 N N . THR A 1 133 ? 3.533 7.623 2.801 1.00 85.44 133 THR A N 1
ATOM 1026 C CA . THR A 1 133 ? 4.694 6.784 2.468 1.00 85.44 133 THR A CA 1
ATOM 1027 C C . THR A 1 133 ? 4.593 6.206 1.066 1.00 85.44 133 THR A C 1
ATOM 1029 O O . THR A 1 133 ? 5.536 6.236 0.283 1.00 85.44 133 THR A O 1
ATOM 1032 N N . SER A 1 134 ? 3.419 5.687 0.720 1.00 83.06 134 SER A N 1
ATOM 1033 C CA . SER A 1 134 ? 3.311 4.808 -0.440 1.00 83.06 134 SER A CA 1
ATOM 1034 C C . SER A 1 134 ? 2.498 5.392 -1.587 1.00 83.06 134 SER A C 1
ATOM 1036 O O . SER A 1 134 ? 2.689 5.017 -2.742 1.00 83.06 134 SER A O 1
ATOM 1038 N N . GLY A 1 135 ? 1.602 6.332 -1.287 1.00 86.62 135 GLY A N 1
ATOM 1039 C CA . GLY A 1 135 ? 0.846 7.062 -2.298 1.00 86.62 135 GLY A CA 1
ATOM 1040 C C . GLY A 1 135 ? 1.753 7.946 -3.147 1.00 86.62 135 GLY A C 1
ATOM 1041 O O . GLY A 1 135 ? 1.526 8.044 -4.350 1.00 86.62 135 GLY A O 1
ATOM 1042 N N . VAL A 1 136 ? 2.822 8.512 -2.568 1.00 88.75 136 VAL A N 1
ATOM 1043 C CA . VAL A 1 136 ? 3.837 9.273 -3.321 1.00 88.75 136 VAL A CA 1
ATOM 1044 C C . VAL A 1 136 ? 4.513 8.377 -4.360 1.00 88.75 136 VAL A C 1
ATOM 1046 O O . VAL A 1 136 ? 4.567 8.734 -5.535 1.00 88.75 136 VAL A O 1
ATOM 1049 N N . TYR A 1 137 ? 4.943 7.180 -3.955 1.00 86.31 137 TYR A N 1
ATOM 1050 C CA . TYR A 1 137 ? 5.552 6.201 -4.855 1.00 86.31 137 TYR A CA 1
ATOM 1051 C C . TYR A 1 137 ? 4.614 5.799 -6.001 1.00 86.31 137 TYR A C 1
ATOM 1053 O O . TYR A 1 137 ? 4.987 5.904 -7.170 1.00 86.31 137 TYR A O 1
ATOM 1061 N N . VAL A 1 138 ? 3.371 5.412 -5.684 1.00 88.31 138 VAL A N 1
ATOM 1062 C CA . VAL A 1 138 ? 2.379 5.035 -6.707 1.00 88.31 138 VAL A CA 1
ATOM 1063 C C . VAL A 1 138 ? 2.063 6.206 -7.637 1.00 88.31 138 VAL A C 1
ATOM 1065 O O . VAL A 1 138 ? 1.962 6.007 -8.842 1.00 88.31 138 VAL A O 1
ATOM 1068 N N . SER A 1 139 ? 1.955 7.429 -7.116 1.00 90.00 139 SER A N 1
ATOM 1069 C CA . SER A 1 139 ? 1.668 8.612 -7.936 1.00 90.00 139 SER A CA 1
ATOM 1070 C C . SER A 1 139 ? 2.784 8.880 -8.941 1.00 90.00 139 SER A C 1
ATOM 1072 O O . SER A 1 139 ? 2.503 9.078 -10.120 1.00 90.00 139 SER A O 1
ATOM 1074 N N . ILE A 1 140 ? 4.048 8.833 -8.509 1.00 89.19 140 ILE A N 1
ATOM 1075 C CA . ILE A 1 140 ? 5.184 9.027 -9.420 1.00 89.19 140 ILE A CA 1
ATOM 1076 C C . ILE A 1 140 ? 5.249 7.890 -10.451 1.00 89.19 140 ILE A C 1
ATOM 1078 O O . ILE A 1 140 ? 5.516 8.156 -11.619 1.00 89.19 140 ILE A O 1
ATOM 1082 N N . MET A 1 141 ? 4.945 6.648 -10.057 1.00 88.62 141 MET A N 1
ATOM 1083 C CA . MET A 1 141 ? 4.852 5.516 -10.988 1.00 88.62 141 MET A CA 1
ATOM 1084 C C . MET A 1 141 ? 3.747 5.704 -12.036 1.00 88.62 141 MET A C 1
ATOM 1086 O O . MET A 1 141 ? 3.967 5.435 -13.208 1.00 88.62 141 MET A O 1
ATOM 1090 N N . VAL A 1 142 ? 2.569 6.195 -11.649 1.00 91.69 142 VAL A N 1
ATOM 1091 C CA . VAL A 1 142 ? 1.479 6.466 -12.601 1.00 91.69 142 VAL A CA 1
ATOM 1092 C C . VAL A 1 142 ? 1.852 7.606 -13.548 1.00 91.69 142 VAL A C 1
ATOM 1094 O O . VAL A 1 142 ? 1.599 7.518 -14.746 1.00 91.69 142 VAL A O 1
ATOM 1097 N N . ILE A 1 143 ? 2.480 8.671 -13.041 1.00 91.69 143 ILE A N 1
ATOM 1098 C CA . ILE A 1 143 ? 2.937 9.788 -13.881 1.00 91.69 143 ILE A CA 1
ATOM 1099 C C . ILE A 1 143 ? 4.005 9.313 -14.873 1.00 91.69 143 ILE A C 1
ATOM 1101 O O . ILE A 1 143 ? 3.993 9.731 -16.033 1.00 91.69 143 ILE A O 1
ATOM 1105 N N . SER A 1 144 ? 4.898 8.411 -14.457 1.00 89.69 144 SER A N 1
ATOM 1106 C CA . SER A 1 144 ? 5.965 7.907 -15.323 1.00 89.69 144 SER A CA 1
ATOM 1107 C C . SER A 1 144 ? 5.468 7.042 -16.482 1.00 89.69 144 SER A C 1
ATOM 1109 O O . SER A 1 144 ? 6.180 6.915 -17.475 1.00 89.69 144 SER A O 1
ATOM 1111 N N . TRP A 1 145 ? 4.236 6.522 -16.425 1.00 92.06 145 TRP A N 1
ATOM 1112 C CA . TRP A 1 145 ? 3.599 5.855 -17.569 1.00 92.06 145 TRP A CA 1
ATOM 1113 C C . TRP A 1 145 ? 3.349 6.804 -18.743 1.00 92.06 145 TRP A C 1
ATOM 1115 O O . TRP A 1 145 ? 3.415 6.383 -19.895 1.00 92.06 145 TRP A O 1
ATOM 1125 N N . PHE A 1 146 ? 3.075 8.079 -18.461 1.00 93.44 146 PHE A N 1
ATOM 1126 C CA . PHE A 1 146 ? 2.814 9.100 -19.480 1.00 93.44 146 PHE A CA 1
ATOM 1127 C C . PHE A 1 146 ? 4.055 9.947 -19.777 1.00 93.44 146 PHE A C 1
ATOM 1129 O O . PHE A 1 146 ? 4.260 10.380 -20.910 1.00 93.44 146 PHE A O 1
ATOM 1136 N N . HIS A 1 147 ? 4.905 10.156 -18.769 1.00 92.00 147 HIS A N 1
ATOM 1137 C CA . HIS A 1 147 ? 6.136 10.933 -18.872 1.00 92.00 147 HIS A CA 1
ATOM 1138 C C . HIS A 1 147 ? 7.330 10.169 -18.275 1.00 92.00 147 HIS A C 1
ATOM 1140 O O . HIS A 1 147 ? 7.772 10.493 -17.172 1.00 92.00 147 HIS A O 1
ATOM 1146 N N . PRO A 1 148 ? 7.906 9.189 -19.002 1.00 86.12 148 PRO A N 1
ATOM 1147 C CA . PRO A 1 148 ? 9.032 8.373 -18.526 1.00 86.12 148 PRO A CA 1
ATOM 1148 C C . PRO A 1 148 ? 10.247 9.183 -18.057 1.00 86.12 148 PRO A C 1
ATOM 1150 O O . PRO A 1 148 ? 10.934 8.793 -17.117 1.00 86.12 148 PRO A O 1
ATOM 1153 N N . ALA A 1 149 ? 10.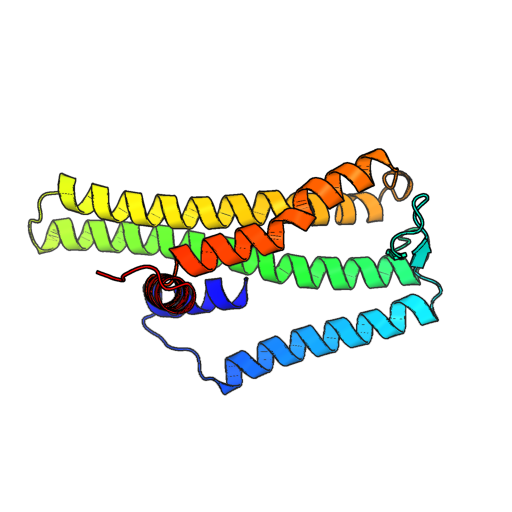469 10.354 -18.665 1.00 87.06 149 ALA A N 1
ATOM 1154 C CA . ALA A 1 149 ? 11.552 11.276 -18.326 1.00 87.06 149 ALA A CA 1
ATOM 1155 C C . ALA A 1 149 ? 11.460 11.865 -16.905 1.00 87.06 149 ALA A C 1
ATOM 1157 O O . ALA A 1 149 ? 12.394 12.532 -16.462 1.00 87.06 149 ALA A O 1
ATOM 1158 N N . ILE A 1 150 ? 10.359 11.632 -16.180 1.00 87.31 150 ILE A N 1
ATOM 1159 C CA . ILE A 1 150 ? 10.234 12.050 -14.784 1.00 87.31 150 ILE A CA 1
ATOM 1160 C C . ILE A 1 150 ? 11.206 11.301 -13.870 1.00 87.31 150 ILE A C 1
ATOM 1162 O O . ILE A 1 150 ? 11.562 11.842 -12.829 1.00 87.31 150 ILE A O 1
ATOM 1166 N N . PHE A 1 151 ? 11.664 10.101 -14.253 1.00 82.75 151 PHE A N 1
ATOM 1167 C CA . PHE A 1 151 ? 12.642 9.335 -13.484 1.00 82.75 151 PHE A CA 1
ATOM 1168 C C . PHE A 1 151 ? 14.029 9.980 -13.549 1.00 82.75 151 PHE A C 1
ATOM 1170 O O . PHE A 1 151 ? 14.864 9.687 -14.400 1.00 82.75 151 PHE A O 1
ATOM 1177 N N . THR A 1 152 ? 14.259 10.870 -12.594 1.00 85.44 152 THR A N 1
ATOM 1178 C CA . THR A 1 152 ? 15.521 11.555 -12.327 1.00 85.44 152 THR A CA 1
ATOM 1179 C C . THR A 1 152 ? 16.053 11.145 -10.953 1.00 85.44 152 THR A C 1
ATOM 1181 O O . THR A 1 152 ? 15.309 10.642 -10.109 1.00 85.44 152 THR A O 1
ATOM 1184 N N . ASN A 1 153 ? 17.327 11.432 -10.673 1.00 84.50 153 ASN A N 1
ATOM 1185 C CA . ASN A 1 153 ? 17.912 11.199 -9.344 1.00 84.50 153 ASN A CA 1
ATOM 1186 C C . ASN A 1 153 ? 17.137 11.916 -8.223 1.00 84.50 153 ASN A C 1
ATOM 1188 O O . ASN A 1 153 ? 17.050 11.413 -7.107 1.00 84.50 153 ASN A O 1
ATOM 1192 N N . LEU A 1 154 ? 16.548 13.081 -8.517 1.00 87.50 154 LEU A N 1
ATOM 1193 C CA . LEU A 1 154 ? 15.758 13.837 -7.547 1.00 87.50 154 LEU A CA 1
ATOM 1194 C C . LEU A 1 154 ? 14.445 13.123 -7.209 1.00 87.50 154 LEU A C 1
ATOM 1196 O O . LEU A 1 154 ? 14.102 12.977 -6.038 1.00 87.50 154 LEU A O 1
ATOM 1200 N N . THR A 1 155 ? 13.709 12.668 -8.222 1.00 86.75 155 THR A N 1
ATOM 1201 C CA . THR A 1 155 ? 12.450 11.940 -8.005 1.00 86.75 155 THR A CA 1
ATOM 1202 C C . THR A 1 155 ? 12.679 10.592 -7.341 1.00 86.75 155 THR A C 1
ATOM 1204 O O . THR A 1 155 ? 11.862 10.183 -6.523 1.00 86.75 155 THR A O 1
ATOM 1207 N N . ASP A 1 156 ? 13.794 9.936 -7.656 1.00 83.50 156 ASP A N 1
ATOM 1208 C CA . ASP A 1 156 ? 14.214 8.692 -7.016 1.00 83.50 156 ASP A CA 1
ATOM 1209 C C . ASP A 1 156 ? 14.498 8.914 -5.522 1.00 83.50 156 ASP A C 1
ATOM 1211 O O . ASP A 1 156 ? 13.913 8.247 -4.673 1.00 83.50 156 ASP A O 1
ATOM 1215 N N . MET A 1 157 ? 15.268 9.953 -5.178 1.00 86.62 157 MET A N 1
ATOM 1216 C CA . MET A 1 157 ? 15.513 10.336 -3.782 1.00 86.62 157 MET A CA 1
ATOM 1217 C C . MET A 1 157 ? 14.210 10.615 -3.020 1.00 86.62 157 MET A C 1
ATOM 1219 O O . MET A 1 157 ? 14.055 10.177 -1.880 1.00 86.62 157 MET A O 1
ATOM 1223 N N . ILE A 1 158 ? 13.256 11.313 -3.647 1.00 89.19 158 ILE A N 1
ATOM 1224 C CA . ILE A 1 158 ? 11.932 11.557 -3.059 1.00 89.19 158 ILE A CA 1
ATOM 1225 C C . ILE A 1 158 ? 11.210 10.226 -2.822 1.00 89.19 158 ILE A C 1
ATOM 1227 O O . ILE A 1 158 ? 10.730 9.990 -1.717 1.00 89.19 158 ILE A O 1
ATOM 1231 N N . GLN A 1 159 ? 11.149 9.334 -3.814 1.00 87.06 159 GLN A N 1
ATOM 1232 C CA . GLN A 1 159 ? 10.500 8.029 -3.658 1.00 87.06 159 GLN A CA 1
ATOM 1233 C C . GLN A 1 159 ? 11.095 7.226 -2.503 1.00 87.06 159 GLN A C 1
ATOM 1235 O O . GLN A 1 159 ? 10.346 6.771 -1.638 1.00 87.06 159 GLN A O 1
ATOM 1240 N N . VAL A 1 160 ? 12.422 7.097 -2.471 1.00 85.62 160 VAL A N 1
ATOM 1241 C CA . VAL A 1 160 ? 13.161 6.367 -1.433 1.00 85.62 160 VAL A CA 1
ATOM 1242 C C . VAL A 1 160 ? 12.853 6.945 -0.054 1.00 85.62 160 VAL A C 1
ATOM 1244 O O . VAL A 1 160 ? 12.500 6.203 0.860 1.00 85.62 160 VAL A O 1
ATOM 1247 N N . PHE A 1 161 ? 12.877 8.273 0.085 1.00 89.31 161 PHE A N 1
ATOM 1248 C CA . PHE A 1 161 ? 12.592 8.949 1.350 1.00 89.31 161 PHE A CA 1
ATOM 1249 C C . PHE A 1 161 ? 11.191 8.644 1.903 1.00 89.31 161 PHE A C 1
ATOM 1251 O O . PHE A 1 161 ? 11.020 8.539 3.116 1.00 89.31 161 PHE A O 1
ATOM 1258 N N . PHE A 1 162 ? 10.186 8.487 1.039 1.00 88.00 162 PHE A N 1
ATOM 1259 C CA . PHE A 1 162 ? 8.821 8.170 1.467 1.00 88.00 162 PHE A CA 1
ATOM 1260 C C . PHE A 1 162 ? 8.575 6.663 1.640 1.00 88.00 162 PHE A C 1
ATOM 1262 O O . PHE A 1 162 ? 7.830 6.276 2.545 1.00 88.00 162 PHE A O 1
ATOM 1269 N N . ILE A 1 163 ? 9.200 5.809 0.824 1.00 84.88 163 ILE A N 1
ATOM 1270 C CA . ILE A 1 163 ? 8.941 4.363 0.827 1.00 84.88 163 ILE A CA 1
ATOM 1271 C C . ILE A 1 163 ? 9.777 3.600 1.864 1.00 84.88 163 ILE A C 1
ATOM 1273 O O . ILE A 1 163 ? 9.259 2.689 2.500 1.00 84.88 163 ILE A O 1
ATOM 1277 N N . GLU A 1 164 ? 11.035 3.979 2.104 1.00 85.56 164 GLU A N 1
ATOM 1278 C CA . GLU A 1 164 ? 11.918 3.297 3.067 1.00 85.56 164 GLU A CA 1
ATOM 1279 C C . GLU A 1 164 ? 11.336 3.295 4.495 1.00 85.56 164 GLU A C 1
ATOM 1281 O O . GLU A 1 164 ? 11.248 2.229 5.120 1.00 85.56 164 GLU A O 1
ATOM 1286 N N . PRO A 1 165 ? 10.819 4.427 5.025 1.00 88.06 165 PRO A N 1
ATOM 1287 C CA . PRO A 1 165 ? 10.221 4.443 6.355 1.00 88.06 165 PRO A CA 1
ATOM 1288 C C . PRO A 1 165 ? 8.939 3.613 6.455 1.00 88.06 165 PRO A C 1
ATOM 1290 O O . PRO A 1 165 ? 8.474 3.359 7.568 1.00 88.06 165 PRO A O 1
ATOM 1293 N N . GLN A 1 166 ? 8.350 3.175 5.336 1.00 85.25 166 GLN A N 1
ATOM 1294 C CA . GLN A 1 166 ? 7.093 2.432 5.319 1.00 85.25 166 GLN A CA 1
ATOM 1295 C C . GLN A 1 166 ? 7.170 1.165 6.176 1.00 85.25 166 GLN A C 1
ATOM 1297 O O . GLN A 1 166 ? 6.213 0.860 6.888 1.00 85.25 166 GLN A O 1
ATOM 1302 N N . MET A 1 167 ? 8.291 0.433 6.161 1.00 82.38 167 MET A N 1
ATOM 1303 C CA . MET A 1 167 ? 8.441 -0.765 6.997 1.00 82.38 167 MET A CA 1
ATOM 1304 C C . MET A 1 167 ? 8.391 -0.422 8.489 1.00 82.38 167 MET A C 1
ATOM 1306 O O . MET A 1 167 ? 7.637 -1.043 9.240 1.00 82.38 167 MET A O 1
ATOM 1310 N N . ILE A 1 168 ? 9.125 0.612 8.905 1.00 87.69 168 ILE A N 1
ATOM 1311 C CA . ILE A 1 168 ? 9.156 1.083 10.295 1.00 87.69 168 ILE A CA 1
ATOM 1312 C C . ILE A 1 168 ? 7.767 1.577 10.713 1.00 87.69 168 ILE A C 1
ATOM 1314 O O . ILE A 1 168 ? 7.244 1.178 11.755 1.00 87.69 168 ILE A O 1
ATOM 1318 N N . ILE A 1 169 ? 7.129 2.392 9.874 1.00 85.56 169 ILE A N 1
ATOM 1319 C CA . ILE A 1 169 ? 5.787 2.928 10.106 1.00 85.56 169 ILE A CA 1
ATOM 1320 C C . ILE A 1 169 ? 4.765 1.793 10.220 1.00 85.56 169 ILE A C 1
ATOM 1322 O O . ILE A 1 169 ? 3.967 1.792 11.154 1.00 85.56 169 ILE A O 1
ATOM 1326 N N . ASN A 1 170 ? 4.815 0.787 9.345 1.00 82.38 170 ASN A N 1
ATOM 1327 C CA . ASN A 1 170 ? 3.926 -0.375 9.407 1.00 82.38 170 ASN A CA 1
ATOM 1328 C C . ASN A 1 170 ? 4.086 -1.154 10.720 1.00 82.38 170 ASN A C 1
ATOM 1330 O O . ASN A 1 170 ? 3.082 -1.570 11.303 1.00 82.38 170 ASN A O 1
ATOM 1334 N N . VAL A 1 171 ? 5.318 -1.321 11.212 1.00 84.62 171 VAL A N 1
ATOM 1335 C CA . VAL A 1 171 ? 5.588 -1.958 12.511 1.00 84.62 171 VAL A CA 1
ATOM 1336 C C . VAL A 1 171 ? 5.025 -1.117 13.657 1.00 84.62 171 VAL A C 1
ATOM 1338 O O . VAL A 1 171 ? 4.300 -1.645 14.500 1.00 84.62 171 VAL A O 1
ATOM 1341 N N . ILE A 1 172 ? 5.280 0.195 13.670 1.00 85.12 172 ILE A N 1
ATOM 1342 C CA . ILE A 1 172 ? 4.745 1.115 14.689 1.00 85.12 172 ILE A CA 1
ATOM 1343 C C . ILE A 1 172 ? 3.213 1.091 14.693 1.00 85.12 172 ILE A C 1
ATOM 1345 O O . ILE A 1 172 ? 2.589 1.056 15.758 1.00 85.12 172 ILE A O 1
ATOM 1349 N N . ILE A 1 173 ? 2.595 1.081 13.512 1.00 80.81 173 ILE A N 1
ATOM 1350 C CA . ILE A 1 173 ? 1.147 0.954 13.355 1.00 80.81 173 ILE A CA 1
ATOM 1351 C C . ILE A 1 173 ? 0.684 -0.374 13.953 1.00 80.81 173 ILE A C 1
ATOM 1353 O O . ILE A 1 173 ? -0.210 -0.371 14.795 1.00 80.81 173 ILE A O 1
ATOM 1357 N N . LEU A 1 174 ? 1.297 -1.499 13.580 1.00 79.75 174 LEU A N 1
ATOM 1358 C CA . LEU A 1 174 ? 0.917 -2.824 14.075 1.00 79.75 174 LEU A CA 1
ATOM 1359 C C . LEU A 1 174 ? 1.001 -2.921 15.607 1.00 79.75 174 LEU A C 1
ATOM 1361 O O . LEU A 1 174 ? 0.087 -3.460 16.234 1.00 79.75 174 LEU A O 1
ATOM 1365 N N . LEU A 1 175 ? 2.050 -2.357 16.208 1.00 82.19 175 LEU A N 1
ATOM 1366 C CA . LEU A 1 175 ? 2.244 -2.328 17.660 1.00 82.19 175 LEU A CA 1
ATOM 1367 C C . LEU A 1 175 ? 1.199 -1.455 18.366 1.00 82.19 175 LEU A C 1
ATOM 1369 O O . LEU A 1 175 ? 0.629 -1.876 19.371 1.00 82.19 175 LEU A O 1
ATOM 1373 N N . ASN A 1 176 ? 0.870 -0.284 17.811 1.00 78.38 176 ASN A N 1
ATOM 1374 C CA . ASN A 1 176 ? -0.222 0.557 18.321 1.00 78.38 176 ASN A CA 1
ATOM 1375 C C . ASN A 1 176 ? -1.593 -0.118 18.199 1.00 78.38 176 ASN A C 1
ATOM 1377 O O . ASN A 1 176 ? -2.514 0.157 18.970 1.00 78.38 176 ASN A O 1
ATOM 1381 N N . LEU A 1 177 ? -1.739 -0.980 17.198 1.00 71.69 177 LEU A N 1
ATOM 1382 C CA . LEU A 1 177 ? -2.971 -1.666 16.864 1.00 71.69 177 LEU A CA 1
ATOM 1383 C C . LEU A 1 177 ? -3.219 -2.921 17.713 1.00 71.69 177 LEU A C 1
ATOM 1385 O O . LEU A 1 177 ? -4.385 -3.257 17.943 1.00 71.69 177 LEU A O 1
ATOM 1389 N N . LYS A 1 178 ? -2.162 -3.609 18.156 1.00 79.69 178 LYS A N 1
ATOM 1390 C CA . LYS A 1 178 ? -2.218 -4.804 19.007 1.00 79.69 178 LYS A CA 1
ATOM 1391 C C . LYS A 1 178 ? -1.361 -4.587 20.264 1.00 79.69 178 LYS A C 1
ATOM 1393 O O . LYS A 1 178 ? -0.186 -4.953 20.262 1.00 79.69 178 LYS A O 1
ATOM 1398 N N . PRO A 1 179 ? -1.931 -4.048 21.358 1.00 79.12 179 PRO A N 1
ATOM 1399 C CA . PRO A 1 179 ? -1.175 -3.791 22.587 1.00 79.12 179 PRO A CA 1
ATOM 1400 C C . PRO A 1 179 ? -0.567 -5.065 23.198 1.00 79.12 179 PRO A C 1
ATOM 1402 O O . PRO A 1 179 ? 0.459 -4.996 23.867 1.00 79.12 179 PRO A O 1
ATOM 1405 N N . GLU A 1 180 ? -1.142 -6.237 22.919 1.00 84.38 180 GLU A N 1
ATOM 1406 C CA . GLU A 1 180 ? -0.577 -7.545 23.278 1.00 84.38 180 GLU A CA 1
ATOM 1407 C C . GLU A 1 180 ? 0.803 -7.785 22.648 1.00 84.38 180 GLU A C 1
ATOM 1409 O O . GLU A 1 180 ? 1.712 -8.258 23.328 1.00 84.38 180 GLU A O 1
ATOM 1414 N N . LEU A 1 181 ? 0.995 -7.402 21.377 1.00 84.31 181 LEU A N 1
ATOM 1415 C CA . LEU A 1 181 ? 2.294 -7.505 20.705 1.00 84.31 181 LEU A CA 1
ATOM 1416 C C . LEU A 1 181 ? 3.316 -6.571 21.347 1.00 84.31 181 LEU A C 1
ATOM 1418 O O . LEU A 1 181 ? 4.469 -6.949 21.514 1.00 84.31 181 LEU A O 1
ATOM 1422 N N . TRP A 1 182 ? 2.890 -5.374 21.749 1.00 82.94 182 TRP A N 1
ATOM 1423 C CA . TRP A 1 182 ? 3.748 -4.436 22.466 1.00 82.94 182 TRP A CA 1
ATOM 1424 C C . TRP A 1 182 ? 4.173 -4.975 23.836 1.00 82.94 182 TRP A C 1
ATOM 1426 O O . TRP A 1 182 ? 5.347 -4.884 24.192 1.00 82.94 182 TRP A O 1
ATOM 1436 N N . LYS A 1 183 ? 3.250 -5.595 24.585 1.00 85.94 183 LYS A N 1
ATOM 1437 C CA . LYS A 1 183 ? 3.573 -6.288 25.845 1.00 85.94 183 LYS A CA 1
ATOM 1438 C C . LYS A 1 183 ? 4.551 -7.443 25.615 1.00 85.94 183 LYS A C 1
ATOM 1440 O O . LYS A 1 183 ? 5.533 -7.556 26.345 1.00 85.94 183 LYS A O 1
ATOM 1445 N N . GLY A 1 184 ? 4.326 -8.254 24.580 1.00 87.06 184 GLY A N 1
ATOM 1446 C CA . GLY A 1 184 ? 5.237 -9.331 24.185 1.00 87.06 184 GLY A CA 1
ATOM 1447 C C . GLY A 1 184 ? 6.632 -8.818 23.823 1.00 87.06 184 GLY A C 1
ATOM 1448 O O . GLY A 1 184 ? 7.623 -9.357 24.308 1.00 87.06 184 GLY A O 1
ATOM 1449 N N . LEU A 1 185 ? 6.712 -7.733 23.049 1.00 87.31 185 LEU A N 1
ATOM 1450 C CA . LEU A 1 185 ? 7.966 -7.085 22.666 1.00 87.31 185 LEU A CA 1
ATOM 1451 C C . LEU A 1 185 ? 8.721 -6.560 23.894 1.00 87.31 185 LEU A C 1
ATOM 1453 O O . LEU A 1 185 ? 9.899 -6.862 24.061 1.00 87.31 185 LEU A O 1
ATOM 1457 N N . LYS A 1 186 ? 8.037 -5.83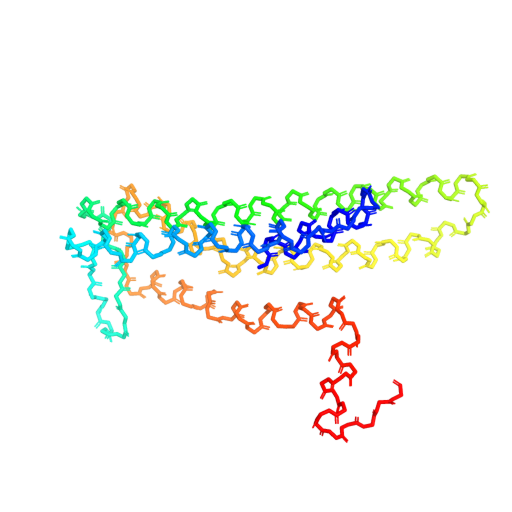8 24.792 1.00 86.38 186 LYS A N 1
ATOM 1458 C CA . LYS A 1 186 ? 8.612 -5.357 26.059 1.00 86.38 186 LYS A CA 1
ATOM 1459 C C . LYS A 1 186 ? 9.192 -6.496 26.892 1.00 86.38 186 LYS A C 1
ATOM 1461 O O . LYS A 1 186 ? 10.328 -6.389 27.345 1.00 86.38 186 LYS A O 1
ATOM 1466 N N . LYS A 1 187 ? 8.449 -7.600 27.019 1.00 89.44 187 LYS A N 1
ATOM 1467 C CA . LYS A 1 187 ? 8.895 -8.804 27.729 1.00 89.44 187 LYS A CA 1
ATOM 1468 C C . LYS A 1 187 ? 10.153 -9.411 27.098 1.00 89.44 187 LYS A C 1
ATOM 1470 O O . LYS A 1 187 ? 11.043 -9.839 27.823 1.00 89.44 187 LYS A O 1
ATOM 1475 N N . LEU A 1 188 ? 10.239 -9.422 25.768 1.00 89.44 188 LEU A N 1
ATOM 1476 C CA . LEU A 1 188 ? 11.380 -9.964 25.021 1.00 89.44 188 LEU A CA 1
ATOM 1477 C C . LEU A 1 188 ? 12.653 -9.124 25.216 1.00 89.44 188 LEU A C 1
ATOM 1479 O O . LEU A 1 188 ? 13.740 -9.678 25.324 1.00 89.44 188 LEU A O 1
ATOM 1483 N N . PHE A 1 189 ? 12.510 -7.803 25.343 1.00 88.12 189 PHE A N 1
ATOM 1484 C CA . PHE A 1 189 ? 13.608 -6.882 25.662 1.00 88.12 189 PHE A CA 1
ATOM 1485 C C . PHE A 1 189 ? 13.891 -6.734 27.169 1.00 88.12 189 PHE A C 1
ATOM 1487 O O . PHE A 1 189 ? 14.725 -5.918 27.554 1.00 88.12 189 PHE A O 1
ATOM 1494 N N . GLY A 1 190 ? 13.216 -7.500 28.032 1.00 83.62 190 GLY A N 1
ATOM 1495 C CA . GLY A 1 190 ? 13.432 -7.455 29.482 1.00 83.62 190 GLY A CA 1
ATOM 1496 C C . GLY A 1 190 ? 12.874 -6.207 30.176 1.00 83.62 190 GLY A C 1
ATOM 1497 O O . GLY A 1 190 ? 13.172 -5.976 31.345 1.00 83.62 190 GLY A O 1
ATOM 1498 N N . PHE A 1 191 ? 12.046 -5.407 29.499 1.00 82.19 191 PHE A N 1
ATOM 1499 C CA . PHE A 1 191 ? 11.325 -4.313 30.144 1.00 82.19 191 PHE A CA 1
ATOM 1500 C C . PHE A 1 191 ? 10.147 -4.885 30.944 1.00 82.19 191 PHE A C 1
ATOM 1502 O O . PHE A 1 191 ? 9.305 -5.591 30.381 1.00 82.19 191 PHE A O 1
ATOM 1509 N N . CYS A 1 192 ? 10.066 -4.572 32.243 1.00 63.91 192 CYS A N 1
ATOM 1510 C CA . CYS A 1 192 ? 8.951 -4.991 33.096 1.00 63.91 192 CYS A CA 1
ATOM 1511 C C . CYS A 1 192 ? 7.608 -4.573 32.473 1.00 63.91 192 CYS A C 1
ATOM 1513 O O . CYS A 1 192 ? 7.373 -3.396 32.189 1.00 63.91 192 CYS A O 1
ATOM 1515 N N . SER A 1 193 ? 6.739 -5.554 32.224 1.00 53.44 193 SER A N 1
ATOM 1516 C CA . SER A 1 193 ? 5.376 -5.330 31.753 1.00 53.44 193 SER A CA 1
ATOM 1517 C C . SER A 1 193 ? 4.429 -5.281 32.952 1.00 53.44 193 SER A C 1
ATOM 1519 O O . SER A 1 193 ? 4.098 -6.335 33.494 1.00 53.44 193 SER A O 1
ATOM 1521 N N . GLU A 1 194 ? 3.990 -4.087 33.342 1.00 48.38 194 GLU A N 1
ATOM 1522 C CA . GLU A 1 194 ? 2.698 -3.911 34.026 1.00 48.38 194 GLU A CA 1
ATOM 1523 C C . GLU A 1 194 ? 1.557 -3.910 32.984 1.00 48.38 194 GLU A C 1
ATOM 1525 O O . GLU A 1 194 ? 1.705 -3.287 31.900 1.00 48.38 194 GLU A O 1
#

Secondary structure (DSSP, 8-state):
-HHHHHHHHHHHHS--PPPHHHHHHHHHHHHHHHHHHHHHHHHTT-EEE-TT-S-EEE-TTSHHHHHHHHHHHHHHHHHHHHHHHHHHHHHHHHHHHHHHHHHHH---HHHHHHHHHHHHHHHHHHHHHHHHHHHHHHHHHHHHHH-GGG--HHHHHHHHHHHTHHHHHHHHHHHHH-HHHHHHHHHHTT----

Foldseek 3Di:
DLLVLLQVLCCQQVVDHDDPVNVVVVVVVLVVLLVVLVVQLVVQVQWDQAPVNPDIAGQLVGPSSVVSLVSVLVSVVVSLVSLVVSLVSNLVRLVVVLVVCCVPVVDDNVVSVVVSVVVNVLSVVLSVLLCQLPVLVSVLSVVCNVVVVSPDPVSVVVNCVSPVCNVVSVVVSVCVVDVVVVQVVCVVVVNDDD

Radius of gyration: 20.8 Å; chains: 1; bounding box: 54×35×57 Å

Sequence (194 aa):
MGIISFERCLKIVFEREYSYKFYISILFSFFVVSVINAIITPLNNGFFILPNAIYCLFDPSKTGGLIGSIITGLSCGTAYSMIIICYLTICVHRRSESQKAQLELGLDPAKVKQAVNTTIIKSLSIMVASLSTSGVYVSIMVISWFHPAIFTNLTDMIQVFFIEPQMIINVIILLNLKPELWKGLKKLFGFCSE

pLDDT: mean 86.51, std 6.82, range [48.38, 96.0]

Organism: Conidiobolus coronatus (strain ATCC 28846 / CBS 209.66 / NRRL 28638) (NCBI:txid796925)